Protein AF-X1C9C2-F1 (afdb_monomer)

Mean predicted aligned error: 4.56 Å

Foldseek 3Di:
DQAALEWEDEDEDQPDDALKKKWKFFLRGDYIYMYHYPQWFDDRFKIWDFFALAAQVVVVLQQGPQTAGWMWGHDNFFIKTDWHPVQLWWKKWWDADRIIMIIRDPVVRCVVQVKADDPVDDVVCLSCQCVVDPVGRDQWADIDDPGTGTMGIAGQWMFTRGPVGTDTGHNDDDDDDDDDVSVVVVVVSGVVSRQCNQQPPPTPDRDDDDDDDDPD

Sequence (216 aa):
MSKSHWRLMPESSAQMPKLAWVAYVPLKGGEIKVTHGLFVEISDDWIVEGCWDAPYSEGNFHTSENFFGSGIRNTEDGVIFCSSMAMVDRLIYAKQQDQIIVSNSLVLLLSVTGAKLDLKHDYYEECYGLLKGILKYPKEFRIIHPDIESFYQVFSSNLILNGDGLHQVPRSQPRGIKNFEQYLSLISQALTSIKENSISHSRQHPMTIYSTLSTG

Nearest PDB structures (foldseek):
  1gph-assembly1_1  TM=7.561E-01  e=7.177E-03  Bacillus subtilis
  1mc1-assembly2_B  TM=5.128E-01  e=3.026E-03  Streptomyces clavuligerus
  1m1z-assembly2_B  TM=4.914E-01  e=2.022E-03  Streptomyces clavuligerus
  1mbz-assembly2_B  TM=5.273E-01  e=5.700E-03  Streptomyces clavuligerus
  1jgt-assembly1_B  TM=4.650E-01  e=3.205E-03  Streptomyces clavuligerus

Secondary structure (DSSP, 8-state):
-PPPSEEEEEEE-TTSPTT-EEEEEETTSEEEEEEE-TT-EE-SSEEEEEEESS-GGGTGGGT-SSEEEEEEEEETTEEEEE--SSSS--EEEEEETTEEEEES-HHHHHHHHT-B--TTS-HHHHHTGGGG-TTTS--EE--B-SS---EEEE-SEEEEEETTEEEEEES-PPP---SHHHHHHHHHHHHHHHHHHHT-TT-SSPPPP-------

Radius of gyration: 17.89 Å; Cα contacts (8 Å, |Δi|>4): 438; chains: 1; bounding box: 40×41×47 Å

Structure (mmCIF, N/CA/C/O backbone):
data_AF-X1C9C2-F1
#
_entry.id   AF-X1C9C2-F1
#
loop_
_atom_site.group_PDB
_atom_site.id
_atom_site.type_symbol
_atom_site.label_atom_id
_atom_site.label_alt_id
_atom_site.label_comp_id
_atom_site.label_asym_id
_atom_site.label_entity_id
_atom_site.label_seq_id
_atom_site.pdbx_PDB_ins_code
_atom_site.Cartn_x
_atom_site.Cartn_y
_atom_site.Cartn_z
_atom_site.occupancy
_atom_site.B_iso_or_equiv
_atom_site.auth_seq_id
_atom_site.auth_comp_id
_atom_site.auth_asym_id
_atom_site.auth_atom_id
_atom_site.pdbx_PDB_model_num
ATOM 1 N N . MET A 1 1 ? 17.276 -20.121 8.023 1.00 40.09 1 MET A N 1
ATOM 2 C CA . MET A 1 1 ? 16.164 -19.253 7.596 1.00 40.09 1 MET A CA 1
ATOM 3 C C . MET A 1 1 ? 15.376 -18.900 8.841 1.00 40.09 1 MET A C 1
ATOM 5 O O . MET A 1 1 ? 14.611 -19.728 9.327 1.00 40.09 1 MET A O 1
ATOM 9 N N . SER A 1 2 ? 15.678 -17.749 9.444 1.00 40.91 2 SER A N 1
ATOM 10 C CA . SER A 1 2 ? 14.855 -17.224 10.533 1.00 40.91 2 SER A CA 1
ATOM 11 C C . SER A 1 2 ? 13.580 -16.710 9.881 1.00 40.91 2 SER A C 1
ATOM 13 O O . SER A 1 2 ? 13.656 -15.852 9.011 1.00 40.91 2 SER A O 1
ATOM 15 N N . LYS A 1 3 ? 12.424 -17.290 10.215 1.00 52.38 3 LYS A N 1
ATOM 16 C CA . LYS A 1 3 ? 11.145 -16.776 9.711 1.00 52.38 3 LYS A CA 1
ATOM 17 C C . LYS A 1 3 ? 11.004 -15.329 10.170 1.00 52.38 3 LYS A C 1
ATOM 19 O O . LYS A 1 3 ? 11.357 -15.029 11.312 1.00 52.38 3 LYS A O 1
ATOM 24 N N . SER A 1 4 ? 10.491 -14.464 9.299 1.00 62.59 4 SER A N 1
ATOM 25 C CA . SER A 1 4 ? 10.159 -13.108 9.714 1.00 62.59 4 SER A CA 1
ATOM 26 C C . SER A 1 4 ? 9.210 -13.155 10.907 1.00 62.59 4 SER A C 1
ATOM 28 O O . SER A 1 4 ? 8.405 -14.082 11.060 1.00 62.59 4 SER A O 1
ATOM 30 N N . HIS A 1 5 ? 9.320 -12.161 11.785 1.00 84.44 5 HIS A N 1
ATOM 31 C CA . HIS A 1 5 ? 8.466 -12.083 12.967 1.00 84.44 5 HIS A CA 1
ATOM 32 C C . HIS A 1 5 ? 6.984 -11.901 12.612 1.00 84.44 5 HIS A C 1
ATOM 34 O O . HIS A 1 5 ? 6.139 -12.077 13.486 1.00 84.44 5 HIS A O 1
ATOM 40 N N . TRP A 1 6 ? 6.659 -11.590 11.354 1.00 94.12 6 TRP A N 1
ATOM 41 C CA . TRP A 1 6 ? 5.302 -11.374 10.876 1.00 94.12 6 TRP A CA 1
ATOM 42 C C . TRP A 1 6 ? 4.854 -12.426 9.860 1.00 94.12 6 TRP A C 1
ATOM 44 O O . TRP A 1 6 ? 5.638 -12.933 9.065 1.00 94.12 6 TRP A O 1
ATOM 54 N N . ARG A 1 7 ? 3.557 -12.729 9.832 1.00 95.00 7 ARG A N 1
ATOM 55 C CA . ARG A 1 7 ? 2.960 -13.636 8.843 1.00 95.00 7 ARG A CA 1
ATOM 56 C C . ARG A 1 7 ? 1.701 -13.029 8.251 1.00 95.00 7 ARG A C 1
ATOM 58 O O . ARG A 1 7 ? 0.809 -12.653 9.003 1.00 95.00 7 ARG A O 1
ATOM 65 N N . LEU A 1 8 ? 1.609 -12.979 6.926 1.00 97.44 8 LEU A N 1
ATOM 66 C CA . LEU A 1 8 ? 0.406 -12.517 6.237 1.00 97.44 8 LEU A CA 1
ATOM 67 C C . LEU A 1 8 ? -0.717 -13.553 6.372 1.00 97.44 8 LEU A C 1
ATOM 69 O O . LEU A 1 8 ? -0.510 -14.738 6.127 1.00 97.44 8 LEU A O 1
ATOM 73 N N . MET A 1 9 ? -1.899 -13.083 6.760 1.00 97.88 9 MET A N 1
ATOM 74 C CA . MET A 1 9 ? -3.136 -13.857 6.860 1.00 97.88 9 MET A CA 1
ATOM 75 C C . MET A 1 9 ? -4.215 -13.150 6.018 1.00 97.88 9 MET A C 1
ATOM 77 O O . MET A 1 9 ? -5.016 -12.388 6.572 1.00 97.88 9 MET A O 1
ATOM 81 N N . PRO A 1 10 ? -4.186 -13.308 4.679 1.00 97.81 10 PRO A N 1
ATOM 82 C CA . PRO A 1 10 ? -5.148 -12.672 3.787 1.00 97.81 10 PRO A CA 1
ATOM 83 C C . PRO A 1 10 ? -6.522 -13.352 3.848 1.00 97.81 10 PRO A C 1
ATOM 85 O O . PRO A 1 10 ? -6.630 -14.577 3.831 1.00 97.81 10 PRO A O 1
ATOM 88 N N . GLU A 1 11 ? -7.574 -12.541 3.864 1.00 97.62 11 GLU A N 1
ATOM 89 C CA . GLU A 1 11 ? -8.972 -12.950 3.795 1.00 97.62 11 GLU A CA 1
ATOM 90 C C . GLU A 1 11 ? -9.706 -12.093 2.756 1.00 97.62 11 GLU A C 1
ATOM 92 O O . GLU A 1 11 ? -9.756 -10.862 2.846 1.00 97.62 11 GLU A O 1
ATOM 97 N N . SER A 1 12 ? -10.296 -12.741 1.752 1.00 97.06 12 SER A N 1
ATOM 98 C CA . SER A 1 12 ? -11.077 -12.039 0.735 1.00 97.06 12 SER A CA 1
ATOM 99 C C . SER A 1 12 ? -12.472 -11.694 1.258 1.00 97.06 12 SER A C 1
ATOM 101 O O . SER A 1 12 ? -13.142 -12.531 1.859 1.00 97.06 12 SER A O 1
ATOM 103 N N . SER A 1 13 ? -12.947 -10.482 0.970 1.00 96.19 13 SER A N 1
ATOM 104 C CA . SER A 1 13 ? -14.303 -10.038 1.292 1.00 96.19 13 SER A CA 1
ATOM 105 C C . SER A 1 13 ? -14.998 -9.439 0.075 1.00 96.19 13 SER A C 1
ATOM 107 O O . SER A 1 13 ? -14.575 -8.427 -0.483 1.00 96.19 13 SER A O 1
ATOM 109 N N . ALA A 1 14 ? -16.138 -10.024 -0.300 1.00 91.12 14 ALA A N 1
ATOM 110 C CA . ALA A 1 14 ? -16.976 -9.525 -1.391 1.00 91.12 14 ALA A CA 1
ATOM 111 C C . ALA A 1 14 ? -17.655 -8.176 -1.076 1.00 91.12 14 ALA A C 1
ATOM 113 O O . ALA A 1 14 ? -18.174 -7.526 -1.980 1.00 91.12 14 ALA A O 1
ATOM 114 N N . GLN A 1 15 ? -17.668 -7.759 0.195 1.00 91.88 15 GLN A N 1
ATOM 115 C CA . GLN A 1 15 ? -18.225 -6.472 0.622 1.00 91.88 15 GLN A CA 1
ATOM 116 C C . GLN A 1 15 ? -17.221 -5.324 0.464 1.00 91.88 15 GLN A C 1
ATOM 118 O O . GLN A 1 15 ? -17.603 -4.156 0.542 1.00 91.88 15 GLN A O 1
ATOM 123 N N . MET A 1 16 ? -15.940 -5.637 0.246 1.00 94.38 16 MET A N 1
ATOM 124 C CA . MET A 1 16 ? -14.915 -4.624 0.045 1.00 94.38 16 MET A CA 1
ATOM 125 C C . MET A 1 16 ? -14.904 -4.105 -1.397 1.00 94.38 16 MET A C 1
ATOM 127 O O . MET A 1 16 ? -15.118 -4.876 -2.339 1.00 94.38 16 MET A O 1
ATOM 131 N N . PRO A 1 17 ? -14.596 -2.809 -1.601 1.00 95.56 17 PRO A N 1
ATOM 132 C CA . PRO A 1 17 ? -14.316 -2.287 -2.928 1.00 95.56 17 PRO A CA 1
ATOM 133 C C . PRO A 1 17 ? -13.194 -3.079 -3.605 1.00 95.56 17 PRO A C 1
ATOM 135 O O . PRO A 1 17 ? -12.244 -3.525 -2.960 1.00 95.56 17 PRO A O 1
ATOM 138 N N . LYS A 1 18 ? -13.292 -3.225 -4.928 1.00 96.25 18 LYS A N 1
ATOM 139 C CA . LYS A 1 18 ? -12.228 -3.816 -5.751 1.00 96.25 18 LYS A CA 1
ATOM 140 C C . LYS A 1 18 ? -10.902 -3.094 -5.501 1.00 96.25 18 LYS A C 1
ATOM 142 O O . LYS A 1 18 ? -10.909 -1.877 -5.329 1.00 96.25 18 LYS A O 1
ATOM 147 N N . LEU A 1 19 ? -9.800 -3.845 -5.511 1.00 96.44 19 LEU A N 1
ATOM 148 C CA . LEU A 1 19 ? -8.424 -3.380 -5.266 1.00 96.44 19 LEU A CA 1
ATOM 149 C C . LEU A 1 19 ? -8.167 -2.827 -3.856 1.00 96.44 19 LEU A C 1
ATOM 151 O O . LEU A 1 19 ? -7.033 -2.518 -3.512 1.00 96.44 19 LEU A O 1
ATOM 155 N N . ALA A 1 20 ? -9.184 -2.697 -3.013 1.00 97.75 20 ALA A N 1
ATOM 156 C CA . ALA A 1 20 ? -9.010 -2.111 -1.700 1.00 97.75 20 ALA A CA 1
ATOM 157 C C . ALA A 1 20 ? -8.593 -3.176 -0.680 1.00 97.75 20 ALA A C 1
ATOM 159 O O . ALA A 1 20 ? -9.065 -4.315 -0.727 1.00 97.75 20 ALA A O 1
ATOM 160 N N . TRP A 1 21 ? -7.729 -2.809 0.259 1.00 98.50 21 TRP A N 1
ATOM 161 C CA . TRP A 1 21 ? -7.277 -3.698 1.324 1.00 98.50 21 TRP A CA 1
ATOM 162 C C . TRP A 1 21 ? -7.053 -2.932 2.624 1.00 98.50 21 TRP A C 1
ATOM 164 O O . TRP A 1 21 ? -6.786 -1.730 2.626 1.00 98.50 21 TRP A O 1
ATOM 174 N N . VAL A 1 22 ? -7.161 -3.648 3.740 1.00 98.69 22 VAL A N 1
ATOM 175 C CA . VAL A 1 22 ? -6.850 -3.147 5.078 1.00 98.69 22 VAL A CA 1
ATOM 176 C C . VAL A 1 22 ? -6.098 -4.213 5.861 1.00 98.69 22 VAL A C 1
ATOM 178 O O . VAL A 1 22 ? -6.468 -5.384 5.838 1.00 98.69 22 VAL A O 1
ATOM 181 N N . ALA A 1 23 ? -5.032 -3.807 6.540 1.00 98.69 23 ALA A N 1
ATOM 182 C CA . ALA A 1 23 ? -4.147 -4.673 7.297 1.00 98.69 23 ALA A CA 1
ATOM 183 C C . ALA A 1 23 ? -4.104 -4.252 8.766 1.00 98.69 23 ALA A C 1
ATOM 185 O O . ALA A 1 23 ? -3.840 -3.089 9.065 1.00 98.69 23 ALA A O 1
ATOM 186 N N . TYR A 1 24 ? -4.298 -5.209 9.668 1.00 98.38 24 TYR A N 1
ATOM 187 C CA . TYR A 1 24 ? -4.074 -5.066 11.105 1.00 98.38 24 TYR A CA 1
ATOM 188 C C . TYR A 1 24 ? -2.730 -5.691 11.443 1.00 98.38 24 TYR A C 1
ATOM 190 O O . TYR A 1 24 ? -2.515 -6.880 11.197 1.00 98.38 24 TYR A O 1
ATOM 198 N N . VAL A 1 25 ? -1.817 -4.882 11.969 1.00 97.88 25 VAL A N 1
ATOM 199 C CA . VAL A 1 25 ? -0.395 -5.212 12.034 1.00 97.88 25 VAL A CA 1
ATOM 200 C C . VAL A 1 25 ? 0.089 -5.045 13.474 1.00 97.88 25 VAL A C 1
ATOM 202 O O . VAL A 1 25 ? 0.271 -3.911 13.928 1.00 97.88 25 VAL A O 1
ATOM 205 N N . PRO A 1 26 ? 0.324 -6.144 14.206 1.00 96.56 26 PRO A N 1
ATOM 206 C CA . PRO A 1 26 ? 0.913 -6.079 15.538 1.00 96.56 26 PRO A CA 1
ATOM 207 C C . PRO A 1 26 ? 2.319 -5.470 15.497 1.00 96.56 26 PRO A C 1
ATOM 209 O O . PRO A 1 26 ? 3.140 -5.849 14.660 1.00 96.56 26 PRO A O 1
ATOM 212 N N . LEU A 1 27 ? 2.637 -4.566 16.425 1.00 95.00 27 LEU A N 1
ATOM 213 C CA . LEU A 1 27 ? 3.937 -3.880 16.468 1.00 95.00 27 LEU A CA 1
ATOM 214 C C . LEU A 1 27 ? 5.103 -4.799 16.860 1.00 95.00 27 LEU A C 1
ATOM 216 O O . LEU A 1 27 ? 6.251 -4.484 16.567 1.00 95.00 27 LEU A O 1
ATOM 220 N N . LYS A 1 28 ? 4.825 -5.924 17.530 1.00 91.81 28 LYS A N 1
ATOM 221 C CA . LYS A 1 28 ? 5.837 -6.834 18.100 1.00 91.81 28 LYS A CA 1
ATOM 222 C C . LYS A 1 28 ? 5.983 -8.158 17.338 1.00 91.81 28 LYS A C 1
ATOM 224 O O . LYS A 1 28 ? 6.475 -9.133 17.902 1.00 91.81 28 LYS A O 1
ATOM 229 N N . GLY A 1 29 ? 5.545 -8.207 16.083 1.00 91.62 29 GLY A N 1
ATOM 230 C CA . GLY A 1 29 ? 5.448 -9.459 15.334 1.00 91.62 29 GLY A CA 1
ATOM 231 C C . GLY A 1 29 ? 4.133 -10.195 15.580 1.00 91.62 29 GLY A C 1
ATOM 232 O O . GLY A 1 29 ? 3.377 -9.882 16.498 1.00 91.62 29 GLY A O 1
ATOM 233 N N . GLY A 1 30 ? 3.861 -11.183 14.736 1.00 94.06 30 GLY A N 1
ATOM 234 C CA . GLY A 1 30 ? 2.672 -12.022 14.780 1.00 94.06 30 GLY A CA 1
ATOM 235 C C . GLY A 1 30 ? 1.935 -12.073 13.448 1.00 94.06 30 GLY A C 1
ATOM 236 O O . GLY A 1 30 ? 2.493 -11.863 12.373 1.00 94.06 30 GLY A O 1
ATOM 237 N N . GLU A 1 31 ? 0.650 -12.388 13.515 1.00 96.81 31 GLU A N 1
ATOM 238 C CA . GLU A 1 31 ? -0.197 -12.466 12.331 1.00 96.81 31 GLU A CA 1
ATOM 239 C C . GLU A 1 31 ? -0.655 -11.079 11.888 1.00 96.81 31 GLU A C 1
ATOM 241 O O . GLU A 1 31 ? -1.239 -10.323 12.663 1.00 96.81 31 GLU A O 1
ATOM 246 N N . ILE A 1 32 ? -0.426 -10.775 10.615 1.00 97.88 32 ILE A N 1
ATOM 247 C CA . ILE A 1 32 ? -0.976 -9.613 9.935 1.00 97.88 32 ILE A CA 1
ATOM 248 C C . ILE A 1 32 ? -2.273 -10.048 9.282 1.00 97.88 32 ILE A C 1
ATOM 250 O O . ILE A 1 32 ? -2.263 -10.746 8.267 1.00 97.88 32 ILE A O 1
ATOM 254 N N . LYS A 1 33 ? -3.393 -9.620 9.852 1.00 98.31 33 LYS A N 1
ATOM 255 C CA . LYS A 1 33 ? -4.708 -9.889 9.269 1.00 98.31 33 LYS A CA 1
ATOM 256 C C . LYS A 1 33 ? -4.945 -8.896 8.151 1.00 98.31 33 LYS A C 1
ATOM 258 O O . LYS A 1 33 ? -4.923 -7.694 8.410 1.00 98.31 33 LYS A O 1
ATOM 263 N N . VAL A 1 34 ? -5.163 -9.386 6.936 1.00 98.56 34 VAL A N 1
ATOM 264 C CA . VAL A 1 34 ? -5.416 -8.528 5.777 1.00 98.56 34 VAL A CA 1
ATOM 265 C C . VAL A 1 34 ? -6.761 -8.880 5.182 1.00 98.56 34 VAL A C 1
ATOM 267 O O . VAL A 1 34 ? -6.921 -9.968 4.646 1.00 98.56 34 VAL A O 1
ATOM 270 N N . THR A 1 35 ? -7.716 -7.959 5.237 1.00 98.44 35 THR A N 1
ATOM 271 C CA . THR A 1 35 ? -8.973 -8.111 4.500 1.00 98.44 35 THR A CA 1
ATOM 272 C C . THR A 1 35 ? -8.848 -7.370 3.178 1.00 98.44 35 THR A C 1
ATOM 274 O O . THR A 1 35 ? -8.396 -6.222 3.155 1.00 98.44 35 THR A O 1
ATOM 277 N N . HIS A 1 36 ? -9.222 -8.012 2.074 1.00 98.38 36 HIS A N 1
ATOM 278 C CA . HIS A 1 36 ? -9.077 -7.427 0.744 1.00 98.38 36 HIS A CA 1
ATOM 279 C C . HIS A 1 36 ? -10.288 -7.670 -0.162 1.00 98.38 36 HIS A C 1
ATOM 281 O O . HIS A 1 36 ? -10.985 -8.682 -0.066 1.00 98.38 36 HIS A O 1
ATOM 287 N N . GLY A 1 37 ? -10.521 -6.730 -1.076 1.00 97.81 37 GLY A N 1
ATOM 288 C CA . GLY A 1 37 ? -11.500 -6.865 -2.146 1.00 97.81 37 GLY A CA 1
ATOM 289 C C . GLY A 1 37 ? -11.004 -7.725 -3.307 1.00 97.81 37 GLY A C 1
ATOM 290 O O . GLY A 1 37 ? -9.898 -8.274 -3.305 1.00 97.81 37 GLY A O 1
ATOM 291 N N . LEU A 1 38 ? -11.846 -7.830 -4.336 1.00 96.19 38 LEU A N 1
ATOM 292 C CA . LEU A 1 38 ? -11.500 -8.515 -5.583 1.00 96.19 38 LEU A CA 1
ATOM 293 C C . LEU A 1 38 ? -10.345 -7.807 -6.309 1.00 96.19 38 LEU A C 1
ATOM 295 O O . LEU A 1 38 ? -10.201 -6.588 -6.207 1.00 96.19 38 LEU A O 1
ATOM 299 N N . PHE A 1 39 ? -9.596 -8.572 -7.107 1.00 95.81 39 PHE A N 1
ATOM 300 C CA . PHE A 1 39 ? -8.469 -8.118 -7.936 1.00 95.81 39 PHE A CA 1
ATOM 301 C C . PHE A 1 39 ? -7.205 -7.680 -7.182 1.00 95.81 39 PHE A C 1
ATOM 303 O O . PHE A 1 39 ? -6.269 -7.188 -7.806 1.00 95.81 39 PHE A O 1
ATOM 310 N N . VAL A 1 40 ? -7.154 -7.896 -5.868 1.00 97.19 40 VAL A N 1
ATOM 311 C CA . VAL A 1 40 ? -5.896 -7.859 -5.114 1.00 97.19 40 VAL A CA 1
ATOM 312 C C . VAL A 1 40 ? -5.176 -9.192 -5.322 1.00 97.19 40 VAL A C 1
ATOM 314 O O . VAL A 1 40 ? -5.764 -10.252 -5.124 1.00 97.19 40 VAL A O 1
ATOM 317 N N . GLU A 1 41 ? -3.918 -9.132 -5.746 1.00 97.38 41 GLU A N 1
ATOM 318 C CA . GLU A 1 41 ? -3.057 -10.289 -5.987 1.00 97.38 41 GLU A CA 1
ATOM 319 C C . GLU A 1 41 ? -2.398 -10.725 -4.672 1.00 97.38 41 GLU A C 1
ATOM 321 O O . GLU A 1 41 ? -1.928 -9.885 -3.897 1.00 97.38 41 GLU A O 1
ATOM 326 N N . ILE A 1 42 ? -2.351 -12.037 -4.429 1.00 96.44 42 ILE A N 1
ATOM 327 C CA . ILE A 1 42 ? -1.913 -12.629 -3.160 1.00 96.44 42 ILE A CA 1
ATOM 328 C C . ILE A 1 42 ? -0.810 -13.666 -3.405 1.00 96.44 42 ILE A C 1
ATOM 330 O O . ILE A 1 42 ? -0.937 -14.520 -4.283 1.00 96.44 42 ILE A O 1
ATOM 334 N N . SER A 1 43 ? 0.228 -13.616 -2.572 1.00 94.94 43 SER A N 1
ATOM 335 C CA . SER A 1 43 ? 1.298 -14.608 -2.427 1.00 94.94 43 SER A CA 1
ATOM 336 C C . SER A 1 43 ? 1.524 -14.916 -0.940 1.00 94.94 43 SER A C 1
ATOM 338 O O . SER A 1 43 ? 0.908 -14.306 -0.065 1.00 94.94 43 SER A O 1
ATOM 340 N N . ASP A 1 44 ? 2.434 -15.842 -0.644 1.00 92.81 44 ASP A N 1
ATOM 341 C CA . ASP A 1 44 ? 2.823 -16.202 0.725 1.00 92.81 44 ASP A CA 1
ATOM 342 C C . ASP A 1 44 ? 3.478 -15.029 1.479 1.00 92.81 44 ASP A C 1
ATOM 344 O O . ASP A 1 44 ? 3.320 -14.878 2.693 1.00 92.81 44 ASP A O 1
ATOM 348 N N . ASP A 1 45 ? 4.228 -14.190 0.764 1.00 95.38 45 ASP A N 1
ATOM 349 C CA . ASP A 1 45 ? 5.064 -13.125 1.318 1.00 95.38 45 ASP A CA 1
ATOM 350 C C . ASP A 1 45 ? 4.690 -11.721 0.825 1.00 95.38 45 ASP A C 1
ATOM 352 O O . ASP A 1 45 ? 5.277 -10.734 1.275 1.00 95.38 45 ASP A O 1
ATOM 356 N N . TRP A 1 46 ? 3.694 -11.590 -0.051 1.00 97.19 46 TRP A N 1
ATOM 357 C CA . TRP A 1 46 ? 3.212 -10.283 -0.482 1.00 97.19 46 TRP A CA 1
ATOM 358 C C . TRP A 1 46 ? 1.739 -10.252 -0.876 1.00 97.19 46 TRP A C 1
ATOM 360 O O . TRP A 1 46 ? 1.137 -11.249 -1.261 1.00 97.19 46 TRP A O 1
ATOM 370 N N . ILE A 1 47 ? 1.175 -9.051 -0.788 1.00 98.00 47 ILE A N 1
ATOM 371 C CA . ILE A 1 47 ? -0.180 -8.689 -1.207 1.00 98.00 47 ILE A CA 1
ATOM 372 C C . ILE A 1 47 ? -0.056 -7.405 -2.014 1.00 98.00 47 ILE A C 1
ATOM 374 O O . ILE A 1 47 ? 0.605 -6.470 -1.559 1.00 98.00 47 ILE A O 1
ATOM 378 N N . VAL A 1 48 ? -0.654 -7.335 -3.199 1.00 98.00 48 VAL A N 1
ATOM 379 C CA . VAL A 1 48 ? -0.501 -6.155 -4.054 1.00 98.00 48 VAL A CA 1
ATOM 380 C C . VAL A 1 48 ? -1.720 -5.910 -4.927 1.00 98.00 48 VAL A C 1
ATOM 382 O O . VAL A 1 48 ? -2.304 -6.821 -5.506 1.00 98.00 48 VAL A O 1
ATOM 385 N N . GLU A 1 49 ? -2.071 -4.643 -5.066 1.00 96.31 49 GLU A N 1
ATOM 386 C CA . GLU A 1 49 ? -2.844 -4.143 -6.192 1.00 96.31 49 GLU A CA 1
ATOM 387 C C . GLU A 1 49 ? -1.926 -3.241 -7.018 1.00 96.31 49 GLU A C 1
ATOM 389 O O . GLU A 1 49 ? -1.161 -2.453 -6.459 1.00 96.31 49 GLU A O 1
ATOM 394 N N . GLY A 1 50 ? -1.930 -3.421 -8.339 1.00 95.19 50 GLY A N 1
ATOM 395 C CA . GLY A 1 50 ? -1.120 -2.608 -9.242 1.00 95.19 50 GLY A CA 1
ATOM 396 C C . GLY A 1 50 ? -0.087 -3.364 -10.072 1.00 95.19 50 GLY A C 1
ATOM 397 O O . GLY A 1 50 ? -0.059 -4.599 -10.126 1.00 95.19 50 GLY A O 1
ATOM 398 N N . CYS A 1 51 ? 0.758 -2.596 -10.755 1.00 95.38 51 CYS A N 1
ATOM 399 C CA . CYS A 1 51 ? 1.794 -3.069 -11.671 1.00 95.38 51 CYS A CA 1
ATOM 400 C C . CYS A 1 51 ? 3.108 -2.304 -11.474 1.00 95.38 51 CYS A C 1
ATOM 402 O O . CYS A 1 51 ? 3.131 -1.188 -10.949 1.00 95.38 51 CYS A O 1
ATOM 404 N N . TRP A 1 52 ? 4.217 -2.933 -11.858 1.00 95.88 52 TRP A N 1
ATOM 405 C CA . TRP A 1 52 ? 5.549 -2.367 -11.675 1.00 95.88 52 TRP A CA 1
ATOM 406 C C . TRP A 1 52 ? 6.528 -2.783 -12.773 1.00 95.88 52 TRP A C 1
ATOM 408 O O . TRP A 1 52 ? 6.269 -3.723 -13.524 1.00 95.88 52 TRP A O 1
ATOM 418 N N . ASP A 1 53 ? 7.660 -2.088 -12.862 1.00 94.94 53 ASP A N 1
ATOM 419 C CA . ASP A 1 53 ? 8.703 -2.286 -13.879 1.00 94.94 53 ASP A CA 1
ATOM 420 C C . ASP A 1 53 ? 9.700 -3.421 -13.573 1.00 94.94 53 ASP A C 1
ATOM 422 O O . ASP A 1 53 ? 10.886 -3.319 -13.883 1.00 94.94 53 ASP A O 1
ATOM 426 N N . ALA A 1 54 ? 9.226 -4.530 -13.000 1.00 95.38 54 ALA A N 1
ATOM 427 C CA . ALA A 1 54 ? 10.024 -5.740 -12.774 1.00 95.38 54 ALA A CA 1
ATOM 428 C C . ALA A 1 54 ? 9.164 -7.010 -12.937 1.00 95.38 54 ALA A C 1
ATOM 430 O O . ALA A 1 54 ? 7.933 -6.907 -12.952 1.00 95.38 54 ALA A O 1
ATOM 431 N N . PRO A 1 55 ? 9.756 -8.216 -13.035 1.00 96.19 55 PRO A N 1
ATOM 432 C CA . PRO A 1 55 ? 8.995 -9.455 -13.184 1.00 96.19 55 PRO A CA 1
ATOM 433 C C . PRO A 1 55 ? 7.957 -9.652 -12.070 1.00 96.19 55 PRO A C 1
ATOM 435 O O . PRO A 1 55 ? 8.257 -9.505 -10.883 1.00 96.19 55 PRO A O 1
ATOM 438 N N . TYR A 1 56 ? 6.724 -10.010 -12.448 1.00 96.81 56 TYR A N 1
ATOM 439 C CA . TYR A 1 56 ? 5.634 -10.222 -11.486 1.00 96.81 56 TYR A CA 1
ATOM 440 C C . TYR A 1 56 ? 5.965 -11.331 -10.477 1.00 96.81 56 TYR A C 1
ATOM 442 O O . TYR A 1 56 ? 5.736 -11.166 -9.283 1.00 96.81 56 TYR A O 1
ATOM 450 N N . SER A 1 57 ? 6.563 -12.430 -10.949 1.00 94.00 57 SER A N 1
ATOM 451 C CA . SER A 1 57 ? 6.878 -13.620 -10.147 1.00 94.00 57 SER A CA 1
ATOM 452 C C . SER A 1 57 ? 7.818 -13.356 -8.971 1.00 94.00 57 SER A C 1
ATOM 454 O O . SER A 1 57 ? 7.857 -14.149 -8.039 1.00 94.00 57 SER A O 1
ATOM 456 N N . GLU A 1 58 ? 8.583 -12.266 -9.004 1.00 93.62 58 GLU A N 1
ATOM 457 C CA . GLU A 1 58 ? 9.486 -11.906 -7.912 1.00 93.62 58 GLU A CA 1
ATOM 458 C C . GLU A 1 58 ? 8.789 -11.107 -6.795 1.00 93.62 58 GLU A C 1
ATOM 460 O O . GLU A 1 58 ? 9.289 -11.028 -5.671 1.00 93.62 58 GLU A O 1
ATOM 465 N N . GLY A 1 59 ? 7.645 -10.472 -7.083 1.00 94.75 59 GLY A N 1
ATOM 466 C CA . GLY A 1 59 ? 6.929 -9.634 -6.113 1.00 94.75 59 GLY A CA 1
ATOM 467 C C . GLY A 1 59 ? 7.740 -8.435 -5.596 1.00 94.75 59 GLY A C 1
ATOM 468 O O . GLY A 1 59 ? 7.465 -7.910 -4.514 1.00 94.75 59 GLY A O 1
ATOM 469 N N . ASN A 1 60 ? 8.773 -8.004 -6.326 1.00 94.31 60 ASN A N 1
ATOM 470 C CA . ASN A 1 60 ? 9.731 -6.977 -5.898 1.00 94.31 60 ASN A CA 1
ATOM 471 C C . ASN A 1 60 ? 9.230 -5.536 -6.127 1.00 94.31 60 ASN A C 1
ATOM 473 O O . ASN A 1 60 ? 10.008 -4.613 -6.361 1.00 94.31 60 ASN A O 1
ATOM 477 N N . PHE A 1 61 ? 7.919 -5.300 -6.016 1.00 95.62 61 PHE A N 1
ATOM 478 C CA . PHE A 1 61 ? 7.347 -3.958 -6.175 1.00 95.62 61 PHE A CA 1
ATOM 479 C C . PHE A 1 61 ? 7.872 -2.967 -5.130 1.00 95.62 61 PHE A C 1
ATOM 481 O O . PHE A 1 61 ? 7.880 -1.771 -5.378 1.00 95.62 61 PHE A O 1
ATOM 488 N N . HIS A 1 62 ? 8.329 -3.425 -3.963 1.00 94.75 62 HIS A N 1
ATOM 489 C CA . HIS A 1 62 ? 8.839 -2.566 -2.890 1.00 94.75 62 HIS A CA 1
ATOM 490 C C . HIS A 1 62 ? 10.167 -1.862 -3.215 1.00 94.75 62 HIS A C 1
ATOM 492 O O . HIS A 1 62 ? 10.427 -0.798 -2.652 1.00 94.75 62 HIS A O 1
ATOM 498 N N . THR A 1 63 ? 10.960 -2.415 -4.140 1.00 93.62 63 THR A N 1
ATOM 499 C CA . THR A 1 63 ? 12.221 -1.835 -4.639 1.00 93.62 63 THR A CA 1
ATOM 500 C C . THR A 1 63 ? 12.100 -1.249 -6.042 1.00 93.62 63 THR A C 1
ATOM 502 O O . THR A 1 63 ? 13.026 -0.595 -6.514 1.00 93.62 63 THR A O 1
ATOM 505 N N . SER A 1 64 ? 10.986 -1.503 -6.726 1.00 93.19 64 SER A N 1
ATOM 506 C CA . SER A 1 64 ? 10.717 -0.950 -8.049 1.00 93.19 64 SER A CA 1
ATOM 507 C C . SER A 1 64 ? 10.562 0.570 -7.983 1.00 93.19 64 SER A C 1
ATOM 509 O O . SER A 1 64 ? 9.861 1.120 -7.122 1.00 93.19 64 SER A O 1
ATOM 511 N N . GLU A 1 65 ? 11.208 1.247 -8.927 1.00 90.06 65 GLU A N 1
ATOM 512 C CA . GLU A 1 65 ? 11.096 2.693 -9.063 1.00 90.06 65 GLU A CA 1
ATOM 513 C C . GLU A 1 65 ? 9.770 3.114 -9.686 1.00 90.06 65 GLU A C 1
ATOM 515 O O . GLU A 1 65 ? 9.217 4.141 -9.301 1.00 90.06 65 GLU A O 1
ATOM 520 N N . ASN A 1 66 ? 9.249 2.321 -10.623 1.00 92.31 66 ASN A N 1
ATOM 521 C CA . ASN A 1 66 ? 7.976 2.581 -11.274 1.00 92.31 66 ASN A CA 1
ATOM 522 C C . ASN A 1 66 ? 6.940 1.594 -10.746 1.00 92.31 66 ASN A C 1
ATOM 524 O O . ASN A 1 66 ? 6.685 0.565 -11.365 1.00 92.31 66 ASN A O 1
ATOM 528 N N . PHE A 1 67 ? 6.345 1.921 -9.599 1.00 94.69 67 PHE A N 1
ATOM 529 C CA . PHE A 1 67 ? 5.246 1.159 -9.011 1.00 94.69 67 PHE A CA 1
ATOM 530 C C . PHE A 1 67 ? 3.951 1.971 -9.030 1.00 94.69 67 PHE A C 1
ATOM 532 O O . PHE A 1 67 ? 3.870 3.045 -8.430 1.00 94.69 67 PHE A O 1
ATOM 539 N N . PHE A 1 68 ? 2.935 1.435 -9.701 1.00 94.12 68 PHE A N 1
ATOM 540 C CA . PHE A 1 68 ? 1.607 2.025 -9.818 1.00 94.12 68 PHE A CA 1
ATOM 541 C C . PHE A 1 68 ? 0.609 1.137 -9.087 1.00 94.12 68 PHE A C 1
ATOM 543 O O . PHE A 1 68 ? 0.216 0.096 -9.611 1.00 94.12 68 PHE A O 1
ATOM 550 N N . GLY A 1 69 ? 0.250 1.543 -7.871 1.00 95.38 69 GLY A N 1
ATOM 551 C CA . GLY A 1 69 ? -0.625 0.798 -6.967 1.00 95.38 69 GLY A CA 1
ATOM 552 C C . GLY A 1 69 ? -0.090 0.789 -5.540 1.00 95.38 69 GLY A C 1
ATOM 553 O O . GLY A 1 69 ? 0.706 1.645 -5.149 1.00 95.38 69 GLY A O 1
ATOM 554 N N . SER A 1 70 ? -0.522 -0.177 -4.741 1.00 97.75 70 SER A N 1
ATOM 555 C CA . SER A 1 70 ? -0.152 -0.294 -3.336 1.00 97.75 70 SER A CA 1
ATOM 556 C C . SER A 1 70 ? -0.047 -1.748 -2.895 1.00 97.75 70 SER A C 1
ATOM 558 O O . SER A 1 70 ? -0.654 -2.646 -3.476 1.00 97.75 70 SER A O 1
ATOM 560 N N . GLY A 1 71 ? 0.749 -2.015 -1.864 1.00 97.94 71 GLY A N 1
ATOM 561 C CA . GLY A 1 71 ? 0.925 -3.392 -1.419 1.00 97.94 71 GLY A CA 1
ATOM 562 C C . GLY A 1 71 ? 1.680 -3.548 -0.115 1.00 97.94 71 GLY A C 1
ATOM 563 O O . GLY A 1 71 ? 2.183 -2.584 0.461 1.00 97.94 71 GLY A O 1
ATOM 564 N N . ILE A 1 72 ? 1.762 -4.796 0.325 1.00 98.44 72 ILE A N 1
ATOM 565 C CA . ILE A 1 72 ? 2.426 -5.250 1.539 1.00 98.44 72 ILE A CA 1
ATOM 566 C C . ILE A 1 72 ? 3.459 -6.287 1.123 1.00 98.44 72 ILE A C 1
ATOM 568 O O . ILE A 1 72 ? 3.108 -7.280 0.489 1.00 98.44 72 ILE A O 1
ATOM 572 N N . ARG A 1 73 ? 4.721 -6.080 1.491 1.00 97.31 73 ARG A N 1
ATOM 573 C CA . ARG A 1 73 ? 5.785 -7.073 1.358 1.00 97.31 73 ARG A CA 1
ATOM 574 C C . ARG A 1 73 ? 6.258 -7.480 2.744 1.00 97.31 73 ARG A C 1
ATOM 576 O O . ARG A 1 73 ? 6.701 -6.636 3.516 1.00 97.31 73 ARG A O 1
ATOM 583 N N . ASN A 1 74 ? 6.183 -8.766 3.041 1.00 96.25 74 ASN A N 1
ATOM 584 C CA . ASN A 1 74 ? 6.818 -9.365 4.202 1.00 96.25 74 ASN A CA 1
ATOM 585 C C . ASN A 1 74 ? 8.245 -9.783 3.812 1.00 96.25 74 ASN A C 1
ATOM 587 O O . ASN A 1 74 ? 8.452 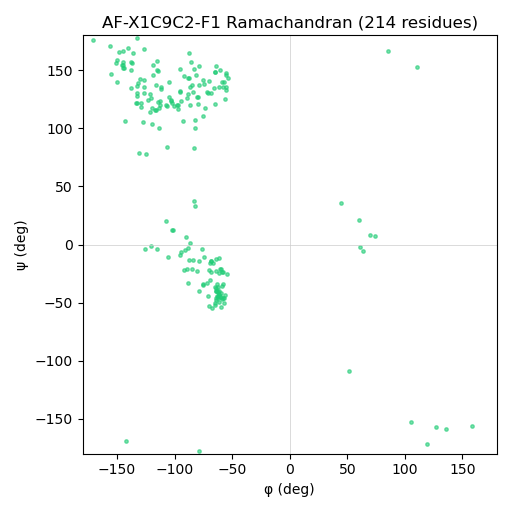-10.426 2.782 1.00 96.25 74 ASN A O 1
ATOM 591 N N . THR A 1 75 ? 9.228 -9.390 4.611 1.00 93.75 75 THR A N 1
ATOM 592 C CA . THR A 1 75 ? 10.645 -9.742 4.448 1.00 93.75 75 THR A CA 1
ATOM 593 C C . THR A 1 75 ? 11.165 -10.334 5.750 1.00 93.75 75 THR A C 1
ATOM 595 O O . THR A 1 75 ? 10.496 -10.252 6.775 1.00 93.75 75 THR A O 1
ATOM 598 N N . GLU A 1 76 ? 12.359 -10.930 5.745 1.00 89.88 76 GLU A N 1
ATOM 599 C CA . GLU A 1 76 ? 12.965 -11.470 6.974 1.00 89.88 76 GLU A CA 1
ATOM 600 C C . GLU A 1 76 ? 13.134 -10.396 8.066 1.00 89.88 76 GLU A C 1
ATOM 602 O O . GLU A 1 76 ? 12.928 -10.682 9.246 1.00 89.88 76 GLU A O 1
ATOM 607 N N . ASP A 1 77 ? 13.411 -9.155 7.658 1.00 89.19 77 ASP A N 1
ATOM 608 C CA . ASP A 1 77 ? 13.703 -8.028 8.549 1.00 89.19 77 ASP A CA 1
ATOM 609 C C . ASP A 1 77 ? 12.457 -7.264 9.021 1.00 89.19 77 ASP A C 1
ATOM 611 O O . ASP A 1 77 ? 12.543 -6.447 9.940 1.00 89.19 77 ASP A O 1
ATOM 615 N N . GLY A 1 78 ? 11.292 -7.489 8.407 1.00 94.56 78 GLY A N 1
ATOM 616 C CA . GLY A 1 78 ? 10.080 -6.759 8.755 1.00 94.56 78 GLY A CA 1
ATOM 617 C C . GLY A 1 78 ? 9.018 -6.750 7.667 1.00 94.56 78 GLY A C 1
ATOM 618 O O . GLY A 1 78 ? 8.944 -7.621 6.807 1.00 94.56 78 GLY A O 1
ATOM 619 N N . VAL A 1 79 ? 8.155 -5.743 7.727 1.00 97.50 79 VAL A N 1
ATOM 620 C CA . VAL A 1 79 ? 7.001 -5.603 6.840 1.00 97.50 79 VAL A CA 1
ATOM 621 C C . VAL A 1 79 ? 7.044 -4.232 6.197 1.00 97.50 79 VAL A C 1
ATOM 623 O O . VAL A 1 79 ? 7.191 -3.214 6.873 1.00 97.50 79 VAL A O 1
ATOM 626 N N . ILE A 1 80 ? 6.898 -4.208 4.879 1.00 97.94 80 ILE A N 1
ATOM 627 C CA . ILE A 1 80 ? 7.005 -3.015 4.054 1.00 97.94 80 ILE A CA 1
ATOM 628 C C . ILE A 1 80 ? 5.653 -2.758 3.397 1.00 97.94 80 ILE A C 1
ATOM 630 O O . ILE A 1 80 ? 5.208 -3.525 2.545 1.00 97.94 80 ILE A O 1
ATOM 634 N N . PHE A 1 81 ? 5.022 -1.643 3.742 1.00 98.31 81 PHE A N 1
ATOM 635 C CA . PHE A 1 81 ? 3.843 -1.141 3.051 1.00 98.31 81 PHE A CA 1
ATOM 636 C C . PHE A 1 81 ? 4.284 -0.135 1.994 1.00 98.31 81 PHE A C 1
ATOM 638 O O . PHE A 1 81 ? 4.971 0.845 2.281 1.00 98.31 81 PHE A O 1
ATOM 645 N N . CYS A 1 82 ? 3.896 -0.394 0.756 1.00 96.88 82 CYS A N 1
ATOM 646 C CA . CYS A 1 82 ? 4.346 0.325 -0.421 1.00 96.88 82 CYS A CA 1
ATOM 647 C C . CYS A 1 82 ? 3.234 1.231 -0.939 1.00 96.88 82 CYS A C 1
ATOM 649 O O . CYS A 1 82 ? 2.172 0.736 -1.312 1.00 96.88 82 CYS A O 1
ATOM 651 N N . SER A 1 83 ? 3.477 2.543 -0.979 1.00 94.88 83 SER A N 1
ATOM 652 C CA . SER A 1 83 ? 2.593 3.486 -1.669 1.00 94.88 83 SER A CA 1
ATOM 653 C C . SER A 1 83 ? 2.931 3.589 -3.158 1.00 94.88 83 SER A C 1
ATOM 655 O O . SER A 1 83 ? 4.090 3.418 -3.543 1.00 94.88 83 SER A O 1
ATOM 657 N N . SER A 1 84 ? 1.951 4.016 -3.951 1.00 93.31 84 SER A N 1
ATOM 658 C CA . SER A 1 84 ? 2.107 4.326 -5.375 1.00 93.31 84 SER A CA 1
ATOM 659 C C . SER A 1 84 ? 3.125 5.444 -5.626 1.00 93.31 84 SER A C 1
ATOM 661 O O . SER A 1 84 ? 3.279 6.367 -4.818 1.00 93.31 84 SER A O 1
ATOM 663 N N . MET A 1 85 ? 3.779 5.385 -6.787 1.00 91.56 85 MET A N 1
ATOM 664 C CA . MET A 1 85 ? 4.619 6.454 -7.341 1.00 91.56 85 MET A CA 1
ATOM 665 C C . MET A 1 85 ? 3.832 7.419 -8.240 1.00 91.56 85 MET A C 1
ATOM 667 O O . MET A 1 85 ? 4.366 8.444 -8.654 1.00 91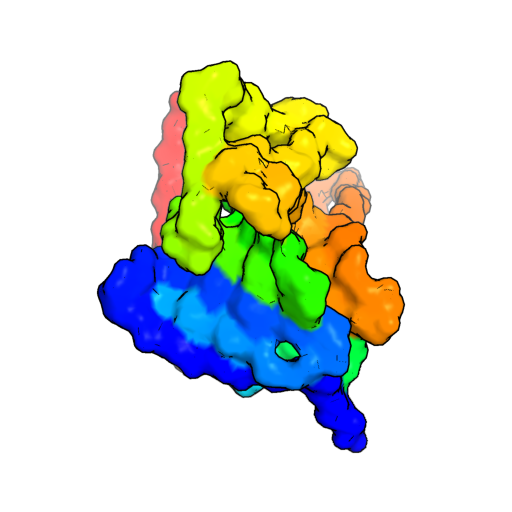.56 85 MET A O 1
ATOM 671 N N . ALA A 1 86 ? 2.549 7.142 -8.502 1.00 87.94 86 ALA A N 1
ATOM 672 C CA . ALA A 1 86 ? 1.677 8.007 -9.301 1.00 87.94 86 ALA A CA 1
ATOM 673 C C . ALA A 1 86 ? 1.341 9.342 -8.617 1.00 87.94 86 ALA A C 1
ATOM 675 O O . ALA A 1 86 ? 0.817 10.244 -9.265 1.00 87.94 86 ALA A O 1
ATOM 676 N N . MET A 1 87 ? 1.599 9.462 -7.308 1.00 84.25 87 MET A N 1
ATOM 677 C CA . MET A 1 87 ? 1.316 10.644 -6.479 1.00 84.25 87 MET A CA 1
ATOM 678 C C . MET A 1 87 ? -0.168 11.051 -6.388 1.00 84.25 87 MET A C 1
ATOM 680 O O . MET A 1 87 ? -0.502 11.960 -5.642 1.00 84.25 87 MET A O 1
ATOM 684 N N . VAL A 1 88 ? -1.081 10.368 -7.072 1.00 84.25 88 VAL A N 1
ATOM 685 C CA . VAL A 1 88 ? -2.533 10.563 -6.915 1.00 84.25 88 VAL A CA 1
ATOM 686 C C . VAL A 1 88 ? -3.129 9.675 -5.819 1.00 84.25 88 VAL A C 1
ATOM 688 O O . VAL A 1 88 ? -4.145 10.029 -5.224 1.00 84.25 88 VAL A O 1
ATOM 691 N N . ASP A 1 89 ? -2.432 8.590 -5.474 1.00 86.62 89 ASP A N 1
ATOM 692 C CA . ASP A 1 89 ? -2.842 7.619 -4.459 1.00 86.62 89 ASP A CA 1
ATOM 693 C C . ASP A 1 89 ? -1.868 7.616 -3.275 1.00 86.62 89 ASP A C 1
ATOM 695 O O . ASP A 1 89 ? -0.701 8.010 -3.389 1.00 86.62 89 ASP A O 1
ATOM 699 N N . ARG A 1 90 ? -2.341 7.143 -2.119 1.00 93.25 90 ARG A N 1
ATOM 700 C CA . ARG A 1 90 ? -1.570 7.087 -0.872 1.00 93.25 90 ARG A CA 1
ATOM 701 C C . ARG A 1 90 ? -1.930 5.863 -0.056 1.00 93.25 90 ARG A C 1
ATOM 703 O O . ARG A 1 90 ? -3.052 5.373 -0.134 1.00 93.25 90 ARG A O 1
ATOM 710 N N . LEU A 1 91 ? -1.009 5.451 0.806 1.00 97.56 91 LEU A N 1
ATOM 711 C CA . LEU A 1 91 ? -1.412 4.679 1.974 1.00 97.56 91 LEU A CA 1
ATOM 712 C C . LEU A 1 91 ? -1.878 5.630 3.065 1.00 97.56 91 LEU A C 1
ATOM 714 O O . LEU A 1 91 ? -1.397 6.762 3.188 1.00 97.56 91 LEU A O 1
ATOM 718 N N . ILE A 1 92 ? -2.787 5.136 3.887 1.00 98.00 92 ILE A N 1
ATOM 719 C CA . ILE A 1 92 ? -3.209 5.795 5.105 1.00 98.00 92 ILE A CA 1
ATOM 720 C C . ILE A 1 92 ? -3.183 4.793 6.250 1.00 98.00 92 ILE A C 1
ATOM 722 O O . ILE A 1 92 ? -3.550 3.630 6.073 1.00 98.00 92 ILE A O 1
ATOM 726 N N . TYR A 1 93 ? -2.714 5.222 7.417 1.00 98.62 93 TYR A N 1
ATOM 727 C CA . TYR A 1 93 ? -2.668 4.353 8.582 1.00 98.62 93 TYR A CA 1
ATOM 728 C C . TYR A 1 93 ? -3.099 5.050 9.867 1.00 98.62 93 TYR A C 1
ATOM 730 O O . TYR A 1 93 ? -3.018 6.271 9.995 1.0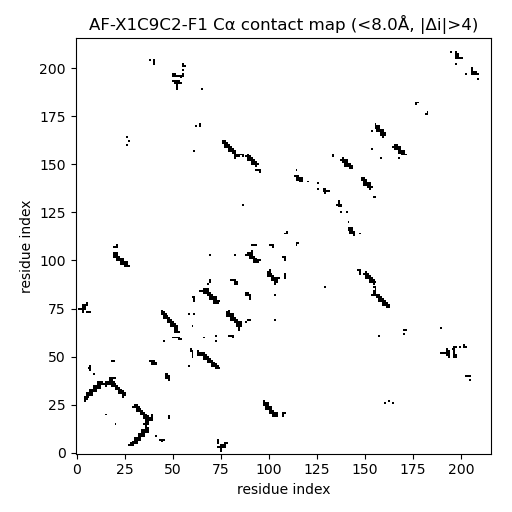0 98.62 93 TYR A O 1
ATOM 738 N N . ALA A 1 94 ? -3.536 4.246 10.828 1.00 98.38 94 ALA A N 1
ATOM 739 C CA . ALA A 1 94 ? -3.825 4.649 12.194 1.00 98.38 94 ALA A CA 1
ATOM 740 C C . ALA A 1 94 ? -2.908 3.888 13.155 1.00 98.38 94 ALA A C 1
ATOM 742 O O . ALA A 1 94 ? -2.580 2.721 12.924 1.00 98.38 94 ALA A O 1
ATOM 743 N N . LYS A 1 95 ? -2.512 4.541 14.248 1.00 97.00 95 LYS A N 1
ATOM 744 C CA . LYS A 1 95 ? -1.877 3.874 15.390 1.00 97.00 95 LYS A CA 1
ATOM 745 C C . LYS A 1 95 ? -2.954 3.559 16.418 1.00 97.00 95 LYS A C 1
ATOM 747 O O . LYS A 1 95 ? -3.739 4.441 16.756 1.00 97.00 95 LYS A O 1
ATOM 752 N N . GLN A 1 96 ? -2.986 2.327 16.914 1.00 93.44 96 GLN A N 1
ATOM 753 C CA . GLN A 1 96 ? -3.939 1.909 17.934 1.00 93.44 96 GLN A CA 1
ATOM 754 C C . GLN A 1 96 ? -3.254 0.944 18.902 1.00 93.44 96 GLN A C 1
ATOM 756 O O . GLN A 1 96 ? -3.014 -0.207 18.561 1.00 93.44 96 GLN A O 1
ATOM 761 N N . GLN A 1 97 ? -2.957 1.420 20.113 1.00 89.19 97 GLN A N 1
ATOM 762 C CA . GLN A 1 97 ? -2.323 0.630 21.176 1.00 89.19 97 GLN A CA 1
ATOM 763 C C . GLN A 1 97 ? -1.043 -0.095 20.707 1.00 89.19 97 GLN A C 1
ATOM 765 O O . GLN A 1 97 ? -0.019 0.551 20.492 1.00 89.19 97 GLN A O 1
ATOM 770 N N . ASP A 1 98 ? -1.086 -1.420 20.573 1.00 93.31 98 ASP A N 1
ATOM 771 C CA . ASP A 1 98 ? 0.024 -2.304 20.213 1.00 93.31 98 ASP A CA 1
ATOM 772 C C . ASP A 1 98 ? 0.005 -2.747 18.740 1.00 93.31 98 ASP A C 1
ATOM 774 O O . ASP A 1 98 ? 0.772 -3.632 18.349 1.00 93.31 98 ASP A O 1
ATOM 778 N N . GLN A 1 99 ? -0.820 -2.108 17.909 1.00 96.44 99 GLN A N 1
ATOM 779 C CA . GLN A 1 99 ? -0.909 -2.360 16.476 1.00 96.44 99 GLN A CA 1
ATOM 780 C C . GLN A 1 99 ? -0.978 -1.070 15.649 1.00 96.44 99 GLN A C 1
ATOM 782 O O . GLN A 1 99 ? -1.262 0.030 16.138 1.00 96.44 99 GLN A O 1
ATOM 787 N N . ILE A 1 100 ? -0.750 -1.220 14.349 1.00 98.06 100 ILE A N 1
ATOM 788 C CA . ILE A 1 100 ? -1.158 -0.240 13.343 1.00 98.06 100 ILE A CA 1
ATOM 789 C C . ILE A 1 100 ? -2.201 -0.853 12.421 1.00 98.06 100 ILE A C 1
ATOM 791 O O . ILE A 1 100 ? -2.205 -2.059 12.174 1.00 98.06 100 ILE A O 1
ATOM 795 N N . ILE A 1 101 ? -3.072 0.001 11.899 1.00 98.62 101 ILE A N 1
ATOM 796 C CA . ILE A 1 101 ? -4.038 -0.365 10.868 1.00 98.62 101 ILE A CA 1
ATOM 797 C C . ILE A 1 101 ? -3.654 0.402 9.614 1.00 98.62 101 ILE A C 1
ATOM 799 O O . ILE A 1 101 ? -3.654 1.630 9.643 1.00 98.62 101 I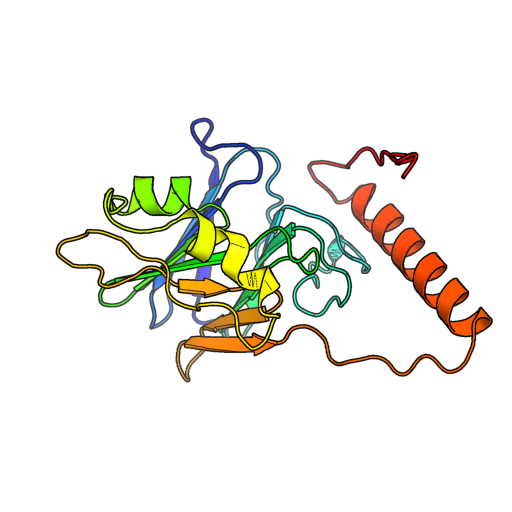LE A O 1
ATOM 803 N N . VAL A 1 102 ? -3.305 -0.296 8.537 1.00 98.75 102 VAL A N 1
ATOM 804 C CA . VAL A 1 102 ? -2.846 0.300 7.272 1.00 98.75 102 VAL A CA 1
ATOM 805 C C . VAL A 1 102 ? -3.842 -0.031 6.170 1.00 98.75 102 VAL A C 1
ATOM 807 O O . VAL A 1 102 ? -4.317 -1.157 6.089 1.00 98.75 102 VAL A O 1
ATOM 810 N N . SER A 1 103 ? -4.163 0.934 5.317 1.00 98.56 103 SER A N 1
ATOM 811 C CA . SER A 1 103 ? -5.106 0.770 4.211 1.00 98.56 103 SER A CA 1
ATOM 812 C C . SER A 1 103 ? -4.665 1.597 3.006 1.00 98.56 103 SER A C 1
ATOM 814 O O . SER A 1 103 ? -4.052 2.657 3.162 1.00 98.56 103 SER A O 1
ATOM 816 N N . ASN A 1 104 ? -5.022 1.158 1.801 1.00 98.12 104 ASN A N 1
ATOM 817 C CA . ASN A 1 104 ? -4.923 1.981 0.590 1.00 98.12 104 ASN A CA 1
ATOM 818 C C . ASN A 1 104 ? -6.163 2.865 0.357 1.00 98.12 104 ASN A C 1
ATOM 820 O O . ASN A 1 104 ? -6.244 3.593 -0.627 1.00 98.12 104 ASN A O 1
ATOM 824 N N . SER A 1 105 ? -7.140 2.816 1.265 1.00 97.06 105 SER A N 1
ATOM 825 C CA . SER A 1 105 ? -8.390 3.565 1.171 1.00 97.06 105 SER A CA 1
ATOM 826 C C . SER A 1 105 ? -8.742 4.246 2.491 1.00 97.06 105 SER A C 1
ATOM 828 O O . SER A 1 105 ? -8.952 3.593 3.518 1.00 97.06 105 SER A O 1
ATOM 830 N N . LEU A 1 106 ? -8.875 5.575 2.437 1.00 96.31 106 LEU A N 1
ATOM 831 C CA . LEU A 1 106 ? -9.357 6.404 3.546 1.00 96.31 106 LEU A CA 1
ATOM 832 C C . LEU A 1 106 ? -10.745 5.964 4.015 1.00 96.31 106 LEU A C 1
ATOM 834 O O . LEU A 1 106 ? -10.970 5.825 5.212 1.00 96.31 106 LEU A O 1
ATOM 838 N N . VAL A 1 107 ? -11.667 5.721 3.081 1.00 95.75 107 VAL A N 1
ATOM 839 C CA . VAL A 1 107 ? -13.048 5.341 3.412 1.00 95.75 107 VAL A CA 1
ATOM 840 C C . VAL A 1 107 ? -13.077 4.004 4.147 1.00 95.75 107 VAL A C 1
ATOM 842 O O . VAL A 1 107 ? -13.803 3.865 5.130 1.00 95.75 107 VAL A O 1
ATOM 845 N N . LEU A 1 108 ? -12.245 3.045 3.730 1.00 96.44 108 LEU A N 1
ATOM 846 C CA . LEU A 1 108 ? -12.107 1.790 4.463 1.00 96.44 108 LEU A CA 1
ATOM 847 C C . LEU A 1 108 ? -11.534 2.006 5.858 1.00 96.44 108 LEU A C 1
ATOM 849 O O . LEU A 1 108 ? -12.080 1.461 6.812 1.00 96.44 108 LEU A O 1
ATOM 853 N N . LEU A 1 109 ? -10.476 2.812 5.995 1.00 97.81 109 LEU A N 1
ATOM 854 C CA . LEU A 1 109 ? -9.859 3.048 7.298 1.00 97.81 109 LEU A CA 1
ATOM 855 C C . LEU A 1 109 ? -10.834 3.728 8.271 1.00 97.81 109 LEU A C 1
ATOM 857 O O . LEU A 1 109 ? -10.932 3.313 9.424 1.00 97.81 109 LEU A O 1
ATOM 861 N N . LEU A 1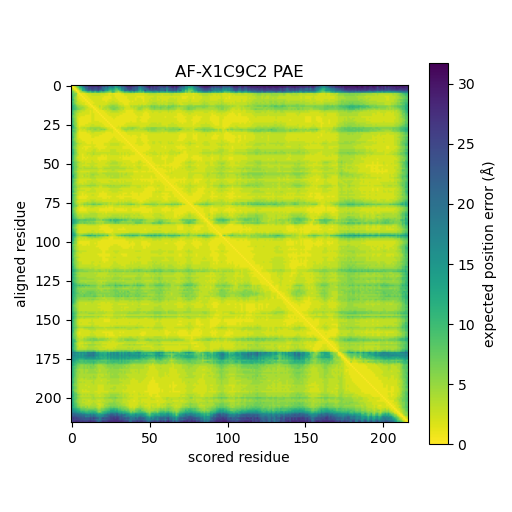 110 ? -11.616 4.705 7.801 1.00 97.94 110 LEU A N 1
ATOM 862 C CA . LEU A 1 110 ? -12.716 5.302 8.568 1.00 97.94 110 LEU A CA 1
ATOM 863 C C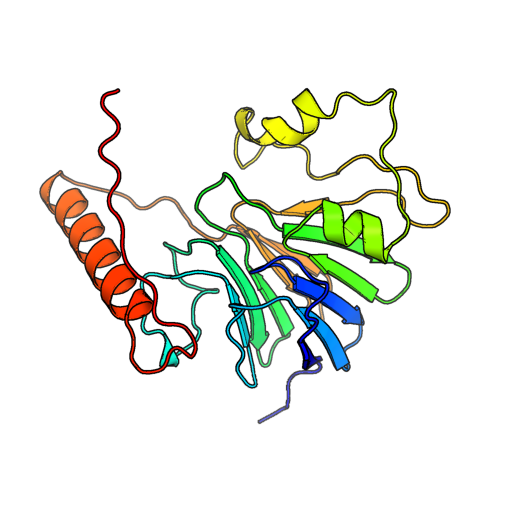 . LEU A 1 110 ? -13.742 4.236 8.977 1.00 97.94 110 LEU A C 1
ATOM 865 O O . LEU A 1 110 ? -14.117 4.155 10.143 1.00 97.94 110 LEU A O 1
ATOM 869 N N . SER A 1 111 ? -14.156 3.382 8.036 1.00 96.62 111 SER A N 1
ATOM 870 C CA . SER A 1 111 ? -15.162 2.345 8.286 1.00 96.62 111 SER A CA 1
ATOM 871 C C . SER A 1 111 ? -14.714 1.332 9.335 1.00 96.62 111 SER A C 1
ATOM 873 O O . SER A 1 111 ? -15.512 0.967 10.193 1.00 96.62 111 SER A O 1
ATOM 875 N N . VAL A 1 112 ? -13.468 0.855 9.269 1.00 96.69 112 VAL A N 1
ATOM 876 C CA . VAL A 1 112 ? 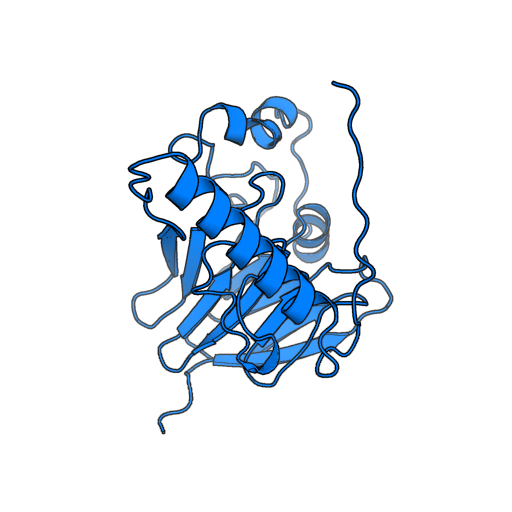-12.996 -0.202 10.175 1.00 96.69 112 VAL A CA 1
ATOM 877 C C . VAL A 1 112 ? -12.588 0.305 11.554 1.00 96.69 112 VAL A C 1
ATOM 879 O O . VAL A 1 112 ? -12.570 -0.468 12.507 1.00 96.69 112 VAL A O 1
ATOM 882 N N . THR A 1 113 ? -12.249 1.589 11.669 1.00 97.56 113 THR A N 1
ATOM 883 C CA . THR A 1 113 ? -11.921 2.215 12.958 1.00 97.56 113 THR A CA 1
ATOM 884 C C . THR A 1 113 ? -13.143 2.843 13.623 1.00 97.56 113 THR A C 1
ATOM 886 O O . THR A 1 113 ? -13.127 3.062 14.825 1.00 97.56 113 THR A O 1
ATOM 889 N N . GLY A 1 114 ? -14.198 3.162 12.866 1.00 97.81 114 GLY A N 1
ATOM 890 C CA . GLY A 1 114 ? -15.320 3.967 13.354 1.00 97.81 114 GLY A CA 1
ATOM 891 C C . GLY A 1 114 ? -14.992 5.459 13.495 1.00 97.81 114 GLY A C 1
ATOM 892 O O . GLY A 1 114 ? -15.816 6.219 14.013 1.00 97.81 114 GLY A O 1
ATOM 893 N N . ALA A 1 115 ? -13.812 5.895 13.039 1.00 98.12 115 ALA A N 1
ATOM 894 C CA . ALA A 1 115 ? -13.434 7.300 13.017 1.00 98.12 115 ALA A CA 1
ATOM 895 C C . ALA A 1 115 ? -14.326 8.097 12.057 1.00 98.12 115 ALA A C 1
ATOM 897 O O . ALA A 1 115 ? -14.794 7.596 11.032 1.00 98.12 115 ALA A O 1
ATOM 898 N N . LYS A 1 116 ? -14.558 9.368 12.390 1.00 98.19 116 LYS A N 1
ATOM 899 C CA . LYS A 1 116 ? -15.403 10.274 11.606 1.00 98.19 116 LYS A CA 1
ATOM 900 C C . LYS A 1 116 ? -14.607 11.462 11.096 1.00 98.19 116 LYS A C 1
ATOM 902 O O . LYS A 1 116 ? -13.626 11.871 11.707 1.00 98.19 116 LYS A O 1
ATOM 907 N N . LEU A 1 117 ? -15.071 12.038 9.996 1.00 97.62 117 LEU A N 1
ATOM 908 C CA . LEU A 1 117 ? -14.563 13.313 9.509 1.00 97.62 117 LEU A CA 1
ATOM 909 C C . LEU A 1 117 ? -15.105 14.464 10.372 1.00 97.62 117 LEU A C 1
ATOM 911 O O . LEU A 1 117 ? -16.265 14.450 10.790 1.00 97.62 117 LEU A O 1
ATOM 915 N N . ASP A 1 118 ? -14.266 15.463 10.623 1.00 96.50 118 ASP A N 1
ATOM 916 C CA . ASP A 1 118 ? -14.632 16.716 11.277 1.00 96.50 118 ASP A CA 1
ATOM 917 C C . ASP A 1 118 ? -15.238 17.675 10.249 1.00 96.50 118 ASP A C 1
ATOM 919 O O . ASP A 1 118 ? -14.531 18.251 9.431 1.00 96.50 118 ASP A O 1
ATOM 923 N N . LEU A 1 119 ? -16.555 17.886 10.295 1.00 94.50 119 LEU A N 1
ATOM 924 C CA . LEU A 1 119 ? -17.262 18.735 9.325 1.00 94.50 119 LEU A CA 1
ATOM 925 C C . LEU A 1 119 ? -16.806 20.206 9.318 1.00 94.50 119 LEU A C 1
ATOM 927 O O . LEU A 1 119 ? -17.206 20.956 8.431 1.00 94.50 119 LEU A O 1
ATOM 931 N N . LYS A 1 120 ? -16.014 20.638 10.305 1.00 96.06 120 LYS A N 1
ATOM 932 C CA . LYS A 1 120 ? -15.431 21.985 10.360 1.00 96.06 120 LYS A CA 1
ATOM 933 C C . LYS A 1 120 ? -14.020 22.050 9.772 1.00 96.06 120 LYS A C 1
ATOM 935 O O . LYS A 1 120 ? -13.456 23.139 9.699 1.00 96.06 120 LYS A O 1
ATOM 940 N N . HIS A 1 121 ? -13.440 20.910 9.405 1.00 96.50 121 HIS A N 1
ATOM 941 C CA . HIS A 1 121 ? -12.101 20.822 8.846 1.00 96.50 121 HIS A CA 1
ATOM 942 C C . HIS A 1 121 ? -12.115 20.978 7.322 1.00 96.50 121 HIS A C 1
ATOM 944 O O . HIS A 1 121 ? -13.012 20.490 6.633 1.00 96.50 121 HIS A O 1
ATOM 950 N N . ASP A 1 122 ? -11.091 21.646 6.793 1.00 96.00 122 ASP A N 1
ATOM 951 C CA . ASP A 1 122 ? -10.916 21.845 5.357 1.00 96.00 122 ASP A CA 1
ATOM 952 C C . ASP A 1 122 ? -10.245 20.624 4.713 1.00 96.00 122 ASP A C 1
ATOM 954 O O . ASP A 1 122 ? -9.035 20.575 4.478 1.00 96.00 122 ASP A O 1
ATOM 958 N N . TYR A 1 123 ? -11.060 19.615 4.410 1.00 95.00 123 TYR A N 1
ATOM 959 C CA . TYR A 1 123 ? -10.590 18.410 3.730 1.00 95.00 123 TYR A CA 1
ATOM 960 C C . TYR A 1 123 ? -10.179 18.641 2.278 1.00 95.00 123 TYR A C 1
ATOM 962 O O . TYR A 1 123 ? -9.505 17.781 1.708 1.00 95.00 123 TYR A O 1
ATOM 970 N N . TYR A 1 124 ? -10.559 19.769 1.671 1.00 92.31 124 TYR A N 1
ATOM 971 C CA . TYR A 1 124 ? -10.072 20.112 0.343 1.00 92.31 124 TYR A CA 1
ATOM 972 C C . TYR A 1 124 ? -8.571 20.403 0.425 1.00 92.31 124 TYR A C 1
ATOM 974 O O . TYR A 1 124 ? -7.777 19.715 -0.215 1.00 92.31 124 TYR A O 1
ATOM 982 N N . GLU A 1 125 ? -8.156 21.319 1.301 1.00 92.38 125 GLU A N 1
ATOM 983 C CA . GLU A 1 125 ? -6.733 21.605 1.523 1.00 92.38 125 GLU A CA 1
ATOM 984 C C . GLU A 1 125 ? -5.937 20.379 1.989 1.00 92.38 125 GLU A C 1
ATOM 986 O O . GLU A 1 125 ? -4.780 20.204 1.598 1.00 92.38 125 GLU A O 1
ATOM 991 N N . GLU A 1 126 ? -6.539 19.512 2.806 1.00 92.38 126 GLU A N 1
ATOM 992 C CA . GLU A 1 126 ? -5.874 18.306 3.302 1.00 92.38 126 GLU A CA 1
ATOM 993 C C . GLU A 1 126 ? -5.676 17.250 2.202 1.00 92.38 126 GLU A C 1
ATOM 995 O O . GLU A 1 126 ? -4.576 16.709 2.055 1.00 92.38 126 GLU A O 1
ATOM 1000 N N . CYS A 1 127 ? -6.694 16.997 1.369 1.00 89.38 127 CYS A N 1
ATOM 1001 C CA . CYS A 1 127 ? -6.605 16.026 0.272 1.00 89.38 127 CYS A CA 1
ATOM 1002 C C . CYS A 1 127 ? -5.725 16.521 -0.883 1.00 89.38 127 CYS A C 1
ATOM 1004 O O . CYS A 1 127 ? -5.031 15.718 -1.507 1.00 89.38 127 CYS A O 1
ATOM 1006 N N . TYR A 1 128 ? -5.710 17.831 -1.141 1.00 89.94 128 TYR A N 1
ATOM 1007 C CA . TYR A 1 128 ? -4.840 18.460 -2.139 1.00 89.94 128 TYR A CA 1
ATOM 1008 C C . TYR A 1 128 ? -3.485 18.895 -1.567 1.00 89.94 128 TYR A C 1
ATOM 1010 O O . TYR A 1 128 ? -2.667 19.487 -2.275 1.00 89.94 128 TYR A O 1
ATOM 1018 N N . GLY A 1 129 ? -3.186 18.551 -0.311 1.00 87.06 129 GLY A N 1
ATOM 1019 C CA . GLY A 1 129 ? -1.958 18.953 0.371 1.00 87.06 129 GLY A CA 1
ATOM 1020 C C . GLY A 1 129 ? -0.674 18.516 -0.341 1.00 87.06 129 GLY A C 1
ATOM 1021 O O . GLY A 1 129 ? 0.357 19.174 -0.191 1.00 87.06 129 GLY A O 1
ATOM 1022 N N . LEU A 1 130 ? -0.725 17.468 -1.174 1.00 89.56 130 LEU A N 1
ATOM 1023 C CA . LEU A 1 130 ? 0.416 17.037 -1.985 1.00 89.56 130 LEU A CA 1
ATOM 1024 C C . LEU A 1 130 ? 0.853 18.075 -3.029 1.00 89.56 130 LEU A C 1
ATOM 1026 O O . LEU A 1 130 ? 2.029 18.102 -3.388 1.00 89.56 130 LEU A O 1
ATOM 1030 N N . LEU A 1 131 ? -0.027 18.994 -3.447 1.00 89.75 131 LEU A N 1
ATOM 1031 C CA . LEU A 1 131 ? 0.336 20.113 -4.328 1.00 89.75 131 LEU A CA 1
ATOM 1032 C C . LEU A 1 131 ? 1.420 21.017 -3.713 1.00 89.75 131 LEU A C 1
ATOM 1034 O O . LEU A 1 131 ? 2.141 21.702 -4.435 1.00 89.75 131 LEU A O 1
ATOM 1038 N N . LYS A 1 132 ? 1.591 20.983 -2.384 1.00 88.69 132 LYS A N 1
ATOM 1039 C CA . LYS A 1 132 ? 2.662 21.691 -1.659 1.00 88.69 132 LYS A CA 1
ATOM 1040 C C . LYS A 1 132 ? 4.034 21.013 -1.838 1.00 88.69 132 LYS A C 1
ATOM 1042 O O . LYS A 1 132 ? 5.061 21.601 -1.497 1.00 88.69 132 LYS A O 1
ATOM 1047 N N . GLY A 1 133 ? 4.059 19.802 -2.398 1.00 88.75 133 GLY A N 1
ATOM 1048 C CA . GLY A 1 133 ? 5.236 19.000 -2.716 1.00 88.75 133 GLY A CA 1
ATOM 1049 C C . GLY A 1 133 ? 5.380 17.757 -1.833 1.00 88.75 133 GLY A C 1
ATOM 1050 O O . GLY A 1 133 ? 4.993 17.744 -0.665 1.00 88.75 133 GLY A O 1
ATOM 1051 N N . ILE A 1 134 ? 6.032 16.724 -2.374 1.00 87.06 134 ILE A N 1
ATOM 1052 C CA . ILE A 1 134 ? 6.280 15.419 -1.726 1.00 87.06 134 ILE A CA 1
ATOM 1053 C C . ILE A 1 134 ? 6.986 15.507 -0.359 1.00 87.06 134 ILE A C 1
ATOM 1055 O O . ILE A 1 134 ? 6.817 14.636 0.491 1.00 87.06 134 ILE A O 1
ATOM 1059 N N . LEU A 1 135 ? 7.747 16.578 -0.117 1.00 87.25 135 LEU A N 1
ATOM 1060 C CA . LEU A 1 135 ? 8.451 16.812 1.149 1.00 87.25 135 LEU A CA 1
ATOM 1061 C C . LEU A 1 135 ? 7.677 17.704 2.134 1.00 87.25 135 LEU A C 1
ATOM 1063 O O . LEU A 1 135 ? 8.116 17.863 3.267 1.00 87.25 135 LEU A O 1
ATOM 1067 N N . LYS A 1 136 ? 6.570 18.325 1.708 1.00 89.94 136 LYS A N 1
ATOM 1068 C CA . LYS A 1 136 ? 5.876 19.390 2.458 1.00 89.94 136 LYS A CA 1
ATOM 1069 C C . LYS A 1 136 ? 4.389 19.125 2.693 1.00 89.94 136 LYS A C 1
ATOM 1071 O O . LYS A 1 136 ? 3.729 19.938 3.336 1.00 89.94 136 LYS A O 1
ATOM 1076 N N . TYR A 1 137 ? 3.851 18.035 2.155 1.00 91.31 137 TYR A N 1
ATOM 1077 C CA . TYR A 1 137 ? 2.448 17.684 2.341 1.00 91.31 137 TYR A CA 1
ATOM 1078 C C . TYR A 1 137 ? 2.144 17.367 3.823 1.00 91.31 137 TYR A C 1
ATOM 1080 O O . TYR A 1 137 ? 3.022 16.859 4.533 1.00 91.31 137 TYR A O 1
ATOM 1088 N N . PRO A 1 138 ? 0.920 17.648 4.308 1.00 91.69 138 PRO A N 1
ATOM 1089 C CA . PRO A 1 138 ? 0.526 17.336 5.677 1.00 91.69 138 PRO A CA 1
ATOM 1090 C C . PRO A 1 138 ? 0.518 15.819 5.896 1.00 91.69 138 PRO A C 1
ATOM 1092 O O . PRO A 1 138 ? -0.176 15.075 5.208 1.00 91.69 138 PRO A O 1
ATOM 1095 N N . LYS A 1 139 ? 1.328 15.351 6.849 1.00 93.62 139 LYS A N 1
ATOM 1096 C CA . LYS A 1 139 ? 1.444 13.919 7.159 1.00 93.62 139 LYS A CA 1
ATOM 1097 C C . LYS A 1 139 ? 0.250 13.404 7.940 1.00 93.62 139 LYS A C 1
ATOM 1099 O O . LYS A 1 139 ? -0.121 12.254 7.762 1.00 93.62 139 LYS A O 1
ATOM 1104 N N . GLU A 1 140 ? -0.328 14.228 8.796 1.00 96.25 140 GLU A N 1
ATOM 1105 C CA . GLU A 1 140 ? -1.544 13.881 9.518 1.00 96.25 140 GLU A CA 1
ATOM 1106 C C . GLU A 1 140 ? -2.766 14.051 8.615 1.00 96.25 140 GLU A C 1
ATOM 1108 O O . GLU A 1 140 ? -2.737 14.795 7.633 1.00 96.25 140 GLU A O 1
ATOM 1113 N N . PHE A 1 141 ? -3.809 13.297 8.930 1.00 97.00 141 PHE A N 1
ATOM 1114 C CA . PHE A 1 141 ? -5.127 13.410 8.339 1.00 97.00 141 PHE A CA 1
ATOM 1115 C C . PHE A 1 141 ? -6.148 13.508 9.470 1.00 97.00 141 PHE A C 1
ATOM 1117 O O . PHE A 1 141 ? -6.249 12.601 10.310 1.00 97.00 141 PHE A O 1
ATOM 1124 N N . ARG A 1 142 ? -6.873 14.626 9.513 1.00 97.56 142 ARG A N 1
ATOM 1125 C CA . ARG A 1 142 ? -7.744 14.986 10.629 1.00 97.56 142 ARG A CA 1
ATOM 1126 C C . ARG A 1 142 ? -8.948 14.055 10.711 1.00 97.56 142 ARG A C 1
ATOM 1128 O O . ARG A 1 142 ? -9.695 13.882 9.749 1.00 97.56 142 ARG A O 1
ATOM 1135 N N . ILE A 1 143 ? -9.196 13.527 11.905 1.00 98.19 143 ILE A N 1
ATOM 1136 C CA . ILE A 1 143 ? -10.361 12.697 12.227 1.00 98.19 143 ILE A CA 1
ATOM 1137 C C . ILE A 1 143 ? -10.905 13.025 13.621 1.00 98.19 143 ILE A C 1
ATOM 1139 O O . ILE A 1 143 ? -10.281 13.739 14.405 1.00 98.19 143 ILE A O 1
ATOM 1143 N N . ILE A 1 144 ? -12.091 12.499 13.915 1.00 98.19 144 ILE A N 1
ATOM 1144 C CA . ILE A 1 144 ? -12.722 12.483 15.232 1.00 98.19 144 ILE A CA 1
ATOM 1145 C C . ILE A 1 144 ? -12.868 11.024 15.658 1.00 98.19 144 ILE A C 1
ATOM 1147 O O . ILE A 1 144 ? -13.612 10.260 15.034 1.00 98.19 144 ILE A O 1
ATOM 1151 N N . HIS A 1 145 ? -12.185 10.648 16.735 1.00 98.00 145 HIS A N 1
ATOM 1152 C CA . HIS A 1 145 ? -12.277 9.333 17.361 1.00 98.00 145 HIS A CA 1
ATOM 1153 C C . HIS A 1 145 ? -11.867 9.436 18.846 1.00 98.00 145 HIS A C 1
ATOM 1155 O O . HIS A 1 145 ? -11.021 10.270 19.162 1.00 98.00 145 HIS A O 1
ATOM 1161 N N . PRO A 1 146 ? -12.444 8.640 19.770 1.00 95.75 146 PRO A N 1
ATOM 1162 C CA . PRO A 1 146 ? -12.072 8.682 21.190 1.00 95.75 146 PRO A CA 1
ATOM 1163 C C . PRO A 1 146 ? -10.618 8.260 21.465 1.00 95.75 146 PRO A C 1
ATOM 1165 O O . PRO A 1 146 ? -9.955 8.891 22.280 1.00 95.75 146 PRO A O 1
ATOM 1168 N N . ASP A 1 147 ? -10.124 7.233 20.765 1.00 95.44 147 ASP A N 1
ATOM 1169 C CA . ASP A 1 147 ? -8.827 6.593 21.068 1.00 95.44 147 ASP A CA 1
ATOM 1170 C C . ASP A 1 147 ? -7.760 6.739 19.969 1.00 95.44 147 ASP A C 1
ATOM 1172 O O . ASP A 1 147 ? -6.641 6.254 20.119 1.00 95.44 147 ASP A O 1
ATOM 1176 N N . ILE A 1 148 ? -8.107 7.350 18.834 1.00 97.25 148 ILE A N 1
ATOM 1177 C CA . ILE A 1 148 ? -7.201 7.510 17.689 1.00 97.25 148 ILE A CA 1
ATOM 1178 C C . ILE A 1 148 ? -7.062 9.007 17.478 1.00 97.25 148 ILE A C 1
ATOM 1180 O O . ILE A 1 148 ? -8.052 9.687 17.229 1.00 97.25 148 ILE A O 1
ATOM 1184 N N . GLU A 1 149 ? -5.843 9.512 17.621 1.00 94.88 149 GLU A N 1
ATOM 1185 C CA . GLU A 1 149 ? -5.560 10.947 17.558 1.00 94.88 149 GLU A CA 1
ATOM 1186 C C . GLU A 1 149 ? -5.729 11.494 16.137 1.00 94.88 149 GLU A C 1
ATOM 1188 O O . GLU A 1 149 ? -6.478 12.442 15.905 1.00 94.88 149 GLU A O 1
ATOM 1193 N N . SER A 1 150 ? -5.060 10.842 15.189 1.00 97.44 150 SER A N 1
ATOM 1194 C CA . SER A 1 150 ? -5.026 11.209 13.779 1.00 97.44 150 SER A CA 1
ATOM 1195 C C . SER A 1 150 ? -4.837 9.955 12.931 1.00 97.44 150 SER A C 1
ATOM 1197 O O . SER A 1 150 ? -4.321 8.928 13.388 1.00 97.44 150 SER A O 1
ATOM 1199 N N . PHE A 1 151 ? -5.217 10.053 11.662 1.00 98.38 151 PHE A N 1
ATOM 1200 C CA . PHE A 1 151 ? -4.664 9.178 10.637 1.00 98.38 151 PHE A CA 1
ATOM 1201 C C . PHE A 1 151 ? -3.382 9.789 10.070 1.00 98.38 151 PHE A C 1
ATOM 1203 O O . PHE A 1 151 ? -3.106 10.971 10.259 1.00 98.38 151 PHE A O 1
ATOM 1210 N N . TYR A 1 152 ? -2.597 8.986 9.360 1.00 97.75 152 TYR A N 1
ATOM 1211 C CA . TYR A 1 152 ? -1.320 9.402 8.790 1.00 97.75 152 TYR A CA 1
ATOM 1212 C C . TYR A 1 152 ? -1.203 8.980 7.329 1.00 97.75 152 TYR A C 1
ATOM 1214 O O . TYR A 1 152 ? -1.526 7.851 6.970 1.00 97.75 152 TYR A O 1
ATOM 1222 N N . GLN A 1 153 ? -0.717 9.890 6.492 1.00 96.25 153 GLN A N 1
ATOM 1223 C CA . GLN A 1 153 ? -0.690 9.802 5.038 1.00 96.25 153 GLN A CA 1
ATOM 1224 C C . GLN A 1 153 ? 0.721 9.501 4.528 1.00 96.25 153 GLN A C 1
ATOM 1226 O O . GLN A 1 153 ? 1.683 10.229 4.802 1.00 96.25 153 GLN A O 1
ATOM 1231 N N . VAL A 1 154 ? 0.848 8.463 3.706 1.00 95.62 154 VAL A N 1
ATOM 1232 C CA . VAL A 1 154 ? 2.124 8.023 3.135 1.00 95.62 154 VAL A CA 1
ATOM 1233 C C . VAL A 1 154 ? 2.040 8.104 1.614 1.00 95.62 154 VAL A C 1
ATOM 1235 O O . VAL A 1 154 ? 1.426 7.260 0.961 1.00 95.62 154 VAL A O 1
ATOM 1238 N N . PHE A 1 155 ? 2.672 9.138 1.062 1.00 93.94 155 PHE A N 1
ATOM 1239 C CA . PHE A 1 155 ? 2.849 9.328 -0.374 1.00 93.94 155 PHE A CA 1
ATOM 1240 C C . PHE A 1 155 ? 4.291 9.017 -0.778 1.00 93.94 155 PHE A C 1
ATOM 1242 O O . PHE A 1 155 ? 5.231 9.415 -0.080 1.00 93.94 155 PHE A O 1
ATOM 1249 N N . SER A 1 156 ? 4.456 8.347 -1.925 1.00 91.44 156 SER A N 1
ATOM 1250 C CA . SER A 1 156 ? 5.741 8.078 -2.590 1.00 91.44 156 SER A CA 1
ATOM 1251 C C . SER A 1 156 ? 6.858 7.597 -1.638 1.00 91.44 156 SER A C 1
ATOM 1253 O O . SER A 1 156 ? 8.035 7.947 -1.770 1.00 91.44 156 SER A O 1
ATOM 1255 N N . SER A 1 157 ? 6.477 6.811 -0.633 1.00 93.69 157 SER A N 1
ATOM 1256 C CA . SER A 1 157 ? 7.350 6.300 0.421 1.00 93.69 157 SER A CA 1
ATOM 1257 C C . SER A 1 157 ? 6.927 4.889 0.809 1.00 93.69 157 SER A C 1
ATOM 1259 O O . SER A 1 157 ? 5.753 4.532 0.737 1.00 93.69 157 SER A O 1
ATOM 1261 N N . ASN A 1 158 ? 7.883 4.105 1.278 1.00 96.00 158 ASN A N 1
ATOM 1262 C CA . ASN A 1 158 ? 7.610 2.865 1.975 1.00 96.00 158 ASN A CA 1
ATOM 1263 C C . ASN A 1 158 ? 7.412 3.164 3.462 1.00 96.00 15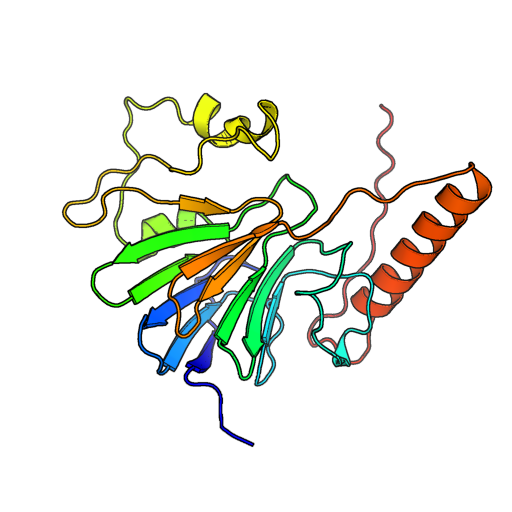8 ASN A C 1
ATOM 1265 O O . ASN A 1 158 ? 8.175 3.926 4.055 1.00 96.00 158 ASN A O 1
ATOM 1269 N N . LEU A 1 159 ? 6.392 2.562 4.060 1.00 97.62 159 LEU A N 1
ATOM 1270 C CA . LEU A 1 159 ? 6.225 2.490 5.504 1.00 97.62 159 LEU A CA 1
ATOM 1271 C C . LEU A 1 159 ? 6.768 1.132 5.957 1.00 97.62 159 LEU A C 1
ATOM 1273 O O . LEU A 1 159 ? 6.265 0.098 5.533 1.00 97.62 159 LEU A O 1
ATOM 1277 N N . ILE A 1 160 ? 7.813 1.135 6.773 1.00 97.50 160 ILE A N 1
ATOM 1278 C CA . ILE A 1 160 ? 8.548 -0.057 7.192 1.00 97.50 160 ILE A CA 1
ATOM 1279 C C . ILE A 1 160 ? 8.312 -0.267 8.679 1.00 97.50 160 ILE A C 1
ATOM 1281 O O . ILE A 1 160 ? 8.598 0.623 9.475 1.00 97.50 160 ILE A O 1
ATOM 1285 N N . LEU A 1 161 ? 7.812 -1.441 9.046 1.00 97.25 161 LEU A N 1
ATOM 1286 C CA . LEU A 1 161 ? 7.769 -1.908 10.424 1.00 97.25 161 LEU A CA 1
ATOM 1287 C C . LEU A 1 161 ? 8.808 -3.014 10.598 1.00 97.25 161 LEU A C 1
ATOM 1289 O O . LEU A 1 161 ? 8.733 -4.040 9.927 1.00 97.25 161 LEU A O 1
ATOM 1293 N N . ASN A 1 162 ? 9.761 -2.807 11.496 1.00 94.62 162 ASN A N 1
ATOM 1294 C CA . ASN A 1 162 ? 10.805 -3.773 11.830 1.00 94.62 162 ASN A CA 1
ATOM 1295 C C . ASN A 1 162 ? 11.109 -3.735 13.340 1.00 94.62 162 ASN A C 1
ATOM 1297 O O . ASN A 1 162 ? 10.366 -3.129 14.115 1.00 94.62 162 ASN A O 1
ATOM 1301 N N . GLY A 1 163 ? 12.193 -4.390 13.770 1.00 88.81 163 GLY A N 1
ATOM 1302 C CA . GLY A 1 163 ? 12.615 -4.420 15.177 1.00 88.81 163 GLY A CA 1
ATOM 1303 C C . GLY A 1 163 ? 12.894 -3.043 15.798 1.00 88.81 163 GLY A C 1
ATOM 1304 O O . GLY A 1 163 ? 12.746 -2.889 17.009 1.00 88.81 163 GLY A O 1
ATOM 1305 N N . ASP A 1 164 ? 13.212 -2.037 14.979 1.00 90.88 164 ASP A N 1
ATOM 1306 C CA . ASP A 1 164 ? 13.468 -0.660 15.419 1.00 90.88 164 ASP A CA 1
ATOM 1307 C C . ASP A 1 164 ? 12.187 0.191 15.477 1.00 90.88 164 ASP A C 1
ATOM 1309 O O . ASP A 1 164 ? 12.225 1.367 15.843 1.00 90.88 164 ASP A O 1
ATOM 1313 N N . GLY A 1 165 ? 11.043 -0.374 15.085 1.00 93.31 165 GLY A N 1
ATOM 1314 C CA . GLY A 1 165 ? 9.750 0.297 15.058 1.00 93.31 165 GLY A CA 1
ATOM 1315 C C . GLY A 1 165 ? 9.286 0.677 13.653 1.00 93.31 165 GLY A C 1
ATOM 1316 O O . GLY A 1 165 ? 9.583 -0.000 12.670 1.00 93.31 165 GLY A O 1
ATOM 1317 N N . LEU A 1 166 ? 8.473 1.734 13.581 1.00 96.25 166 LEU A N 1
ATOM 1318 C CA . LEU A 1 166 ? 7.790 2.167 12.363 1.00 96.25 166 LEU A CA 1
ATOM 1319 C C . LEU A 1 166 ? 8.499 3.369 11.730 1.00 96.25 166 LEU A C 1
ATOM 1321 O O . LEU A 1 166 ? 8.568 4.435 12.341 1.00 96.25 166 LEU A O 1
ATOM 1325 N N . HIS A 1 167 ? 8.934 3.220 10.481 1.00 95.25 167 HIS A N 1
ATOM 1326 C CA . HIS A 1 167 ? 9.739 4.203 9.753 1.00 95.25 167 HIS A CA 1
ATOM 1327 C C . HIS A 1 167 ? 9.146 4.499 8.379 1.00 95.25 167 HIS A C 1
ATOM 1329 O O . HIS A 1 167 ? 8.674 3.598 7.693 1.00 95.25 167 HIS A O 1
ATOM 1335 N N . GLN A 1 168 ? 9.202 5.755 7.937 1.00 94.81 168 GLN A N 1
ATOM 1336 C CA . GLN A 1 168 ? 8.862 6.129 6.562 1.00 94.81 168 GLN A CA 1
ATOM 1337 C C . GLN A 1 168 ? 10.150 6.371 5.769 1.00 94.81 168 GLN A C 1
ATOM 1339 O O . GLN A 1 168 ? 10.951 7.227 6.141 1.00 94.81 168 GLN A O 1
ATOM 1344 N N . VAL A 1 169 ? 10.330 5.655 4.659 1.00 93.25 169 VAL A N 1
ATOM 1345 C CA . VAL A 1 169 ? 11.511 5.753 3.789 1.00 93.25 169 VAL A CA 1
ATOM 1346 C C . VAL A 1 169 ? 11.084 6.165 2.376 1.00 93.25 169 VAL A C 1
ATOM 1348 O O . VAL A 1 169 ? 10.225 5.500 1.793 1.00 93.25 169 VAL A O 1
ATOM 1351 N N . PRO A 1 170 ? 11.644 7.240 1.789 1.00 91.00 170 PRO A N 1
ATOM 1352 C CA . PRO A 1 170 ? 11.359 7.621 0.405 1.00 91.00 170 PRO A CA 1
ATOM 1353 C C . PRO A 1 170 ? 11.682 6.493 -0.582 1.00 91.00 170 PRO A C 1
ATOM 1355 O O . PRO A 1 170 ? 12.705 5.827 -0.443 1.00 91.00 170 PRO A O 1
ATOM 1358 N N . ARG A 1 171 ? 10.828 6.290 -1.593 1.00 87.50 171 ARG A N 1
ATOM 1359 C CA . ARG A 1 171 ? 10.980 5.175 -2.548 1.00 87.50 171 ARG A CA 1
ATOM 1360 C C . ARG A 1 171 ? 12.032 5.402 -3.627 1.00 87.50 171 ARG A C 1
ATOM 1362 O O . ARG A 1 171 ? 12.750 4.474 -3.974 1.00 87.50 171 ARG A O 1
ATOM 1369 N N . SER A 1 172 ? 12.122 6.611 -4.172 1.00 74.81 172 SER A N 1
ATOM 1370 C CA . SER A 1 172 ? 13.018 6.910 -5.291 1.00 74.81 172 SER A CA 1
ATOM 1371 C C . SER A 1 172 ? 13.920 8.091 -4.981 1.00 74.81 172 SER A C 1
ATOM 1373 O O . SER A 1 172 ? 13.476 9.100 -4.428 1.00 74.81 172 SER A O 1
ATOM 1375 N N . GLN A 1 173 ? 15.169 7.986 -5.420 1.00 67.50 173 GLN A N 1
ATOM 1376 C CA . GLN A 1 173 ? 16.095 9.107 -5.491 1.00 67.50 173 GLN A CA 1
ATOM 1377 C C . GLN A 1 173 ? 16.076 9.705 -6.906 1.00 67.50 173 GLN A C 1
ATOM 1379 O O . GLN A 1 173 ? 15.823 8.978 -7.870 1.00 67.50 173 GLN A O 1
ATOM 1384 N N . PRO A 1 174 ? 16.342 11.011 -7.068 1.00 67.38 174 PRO A N 1
ATOM 1385 C CA . PRO A 1 174 ? 16.409 11.633 -8.385 1.00 67.38 174 PRO A CA 1
ATOM 1386 C C . PRO A 1 174 ? 17.433 10.929 -9.289 1.00 67.38 174 PRO A C 1
ATOM 1388 O O . PRO A 1 174 ? 18.608 10.817 -8.936 1.00 67.38 174 PRO A O 1
ATOM 1391 N N . ARG A 1 175 ? 17.008 10.488 -10.479 1.00 75.69 175 ARG A N 1
ATOM 1392 C CA . ARG A 1 175 ? 17.918 9.974 -11.512 1.00 75.69 175 ARG A CA 1
ATOM 1393 C C . ARG A 1 175 ? 18.491 11.124 -12.338 1.00 75.69 175 ARG A C 1
ATOM 1395 O O . ARG A 1 175 ? 17.755 11.960 -12.856 1.00 75.69 175 ARG A O 1
ATOM 1402 N N . GLY A 1 176 ? 19.810 11.128 -12.518 1.00 80.38 176 GLY A N 1
ATOM 1403 C CA . GLY A 1 176 ? 20.470 12.025 -13.464 1.00 80.38 176 GLY A CA 1
ATOM 1404 C C . GLY A 1 176 ? 20.259 11.553 -14.904 1.00 80.38 176 GLY A C 1
ATOM 1405 O O . GLY A 1 176 ? 20.816 10.532 -15.308 1.00 80.38 176 GLY A O 1
ATOM 1406 N N . ILE A 1 177 ? 19.481 12.303 -15.683 1.00 90.56 177 ILE A N 1
ATOM 1407 C CA . ILE A 1 177 ? 19.295 12.080 -17.122 1.00 90.56 177 ILE A CA 1
ATOM 1408 C C . ILE A 1 177 ? 20.239 13.019 -17.871 1.00 90.56 177 ILE A C 1
ATOM 1410 O O . ILE A 1 177 ? 20.164 14.235 -17.715 1.00 90.56 177 ILE A O 1
ATOM 1414 N N . LYS A 1 178 ? 21.147 12.458 -18.672 1.00 92.19 178 LYS A N 1
ATOM 1415 C CA . LYS A 1 178 ? 22.204 13.214 -19.359 1.00 92.19 178 LYS A CA 1
ATOM 1416 C C . LYS A 1 178 ? 21.768 13.747 -20.720 1.00 92.19 178 LYS A C 1
ATOM 1418 O O . LYS A 1 178 ? 22.253 14.790 -21.144 1.00 92.19 178 LYS A O 1
ATOM 1423 N N . ASN A 1 179 ? 20.912 13.012 -21.427 1.00 94.94 179 ASN A N 1
ATOM 1424 C CA . ASN A 1 179 ? 20.470 13.359 -22.775 1.00 94.94 179 ASN A CA 1
ATOM 1425 C C . ASN A 1 179 ? 19.107 12.729 -23.113 1.00 94.94 179 ASN A C 1
ATOM 1427 O O . ASN A 1 179 ? 18.574 11.899 -22.372 1.00 94.94 179 ASN A O 1
ATOM 1431 N N . PHE A 1 180 ? 18.548 13.149 -24.248 1.00 95.56 180 PHE A N 1
ATOM 1432 C CA . PHE A 1 180 ? 17.238 12.707 -24.722 1.00 95.56 180 PHE A CA 1
ATOM 1433 C C . PHE A 1 180 ? 17.185 11.210 -25.067 1.00 95.56 180 PHE A C 1
ATOM 1435 O O . PHE A 1 180 ? 16.190 10.552 -24.782 1.00 95.56 180 PHE A O 1
ATOM 1442 N N . GLU A 1 181 ? 18.255 10.651 -25.632 1.00 96.50 181 GLU A N 1
ATOM 1443 C CA . GLU A 1 181 ? 18.319 9.225 -25.973 1.00 96.50 181 GLU A CA 1
ATOM 1444 C C . GLU A 1 181 ? 18.219 8.346 -24.720 1.00 96.50 181 GLU A C 1
ATOM 1446 O O . GLU A 1 181 ? 17.437 7.396 -24.677 1.00 96.50 181 GLU A O 1
ATOM 1451 N N . GLN A 1 182 ? 18.942 8.716 -23.659 1.00 94.38 182 GLN A N 1
ATOM 1452 C CA . GLN A 1 182 ? 18.860 8.049 -22.366 1.00 94.38 182 GLN A CA 1
ATOM 1453 C C . GLN A 1 182 ? 17.443 8.141 -21.792 1.00 94.38 182 GLN A C 1
ATOM 1455 O O . GLN A 1 182 ? 16.909 7.138 -21.329 1.00 94.38 182 GLN A O 1
ATOM 1460 N N . TYR A 1 183 ? 16.819 9.320 -21.839 1.00 93.88 183 TYR A N 1
ATOM 1461 C CA . TYR A 1 183 ? 15.437 9.507 -21.393 1.00 93.88 183 TYR A CA 1
ATOM 1462 C C . TYR A 1 183 ? 14.456 8.585 -22.131 1.00 93.88 183 TYR A C 1
ATOM 1464 O O . TYR A 1 183 ? 13.686 7.865 -21.495 1.00 93.88 183 TYR A O 1
ATOM 1472 N N . LEU A 1 184 ? 14.517 8.570 -23.465 1.00 95.31 184 LEU A N 1
ATOM 1473 C CA . LEU A 1 184 ? 13.628 7.761 -24.297 1.00 95.31 184 LEU A CA 1
ATOM 1474 C C . LEU A 1 184 ? 13.829 6.261 -24.053 1.00 95.31 184 LEU A C 1
ATOM 1476 O O . LEU A 1 184 ? 12.855 5.510 -23.975 1.00 95.31 184 LEU A O 1
ATOM 1480 N N . SER A 1 185 ? 15.084 5.834 -23.897 1.00 94.56 185 SER A N 1
ATOM 1481 C CA . SER A 1 185 ? 15.433 4.452 -23.570 1.00 94.56 185 SER A CA 1
ATOM 1482 C C . SER A 1 185 ? 14.859 4.034 -22.214 1.00 94.56 185 SER A C 1
ATOM 1484 O O . SER A 1 185 ? 14.197 3.001 -22.126 1.00 94.56 185 SER A O 1
ATOM 1486 N N . LEU A 1 186 ? 15.004 4.874 -21.181 1.00 92.94 186 LEU A N 1
ATOM 1487 C CA . LEU A 1 186 ? 14.463 4.611 -19.844 1.00 92.94 186 LEU A CA 1
ATOM 1488 C C . LEU A 1 186 ? 12.938 4.455 -19.853 1.00 92.94 186 LEU A C 1
ATOM 1490 O O . LEU A 1 186 ? 12.420 3.516 -19.253 1.00 92.94 186 LEU A O 1
ATOM 1494 N N . ILE A 1 187 ? 12.220 5.336 -20.554 1.00 93.06 187 ILE A N 1
ATOM 1495 C CA . ILE A 1 187 ? 10.759 5.234 -20.676 1.00 93.06 187 ILE A CA 1
ATOM 1496 C C . ILE A 1 187 ? 10.364 3.965 -21.421 1.00 93.06 187 ILE A C 1
ATOM 1498 O O . ILE A 1 187 ? 9.489 3.232 -20.964 1.00 93.06 187 ILE A O 1
ATOM 1502 N N . SER A 1 188 ? 11.005 3.691 -22.557 1.00 95.19 188 SER A N 1
ATOM 1503 C CA . SER A 1 188 ? 10.672 2.528 -23.385 1.00 95.19 188 SER A CA 1
ATOM 1504 C C . SER A 1 188 ? 10.893 1.220 -22.623 1.00 95.19 188 SER A C 1
ATOM 1506 O O . SER A 1 188 ? 10.058 0.318 -22.694 1.00 95.19 188 SER A O 1
ATOM 1508 N N . GLN A 1 189 ? 11.976 1.136 -21.847 1.00 95.06 189 GLN A N 1
ATOM 1509 C CA . GLN A 1 189 ? 12.265 0.003 -20.969 1.00 95.06 189 GLN A CA 1
ATOM 1510 C C . GLN A 1 189 ? 11.221 -0.123 -19.859 1.00 95.06 189 GLN A C 1
ATOM 1512 O O . GLN A 1 189 ? 10.618 -1.183 -19.729 1.00 95.06 189 GLN A O 1
ATOM 1517 N N . ALA A 1 190 ? 10.944 0.954 -19.117 1.00 93.81 190 ALA A N 1
ATOM 1518 C CA . ALA A 1 190 ? 9.964 0.925 -18.034 1.00 93.81 190 ALA A CA 1
ATOM 1519 C C . ALA A 1 190 ? 8.572 0.504 -18.533 1.00 93.81 190 ALA A C 1
ATOM 1521 O O . ALA A 1 190 ? 7.952 -0.383 -17.954 1.00 93.81 190 ALA A O 1
ATOM 1522 N N . LEU A 1 191 ? 8.101 1.074 -19.648 1.00 94.00 191 LEU A N 1
ATOM 1523 C CA . LEU A 1 191 ? 6.812 0.718 -20.248 1.00 94.00 191 LEU A CA 1
ATOM 1524 C C . LEU A 1 191 ? 6.770 -0.737 -20.729 1.00 94.00 191 LEU A C 1
ATOM 1526 O O . LEU A 1 191 ? 5.737 -1.392 -20.591 1.00 94.00 191 LEU A O 1
ATOM 1530 N N . THR A 1 192 ? 7.877 -1.251 -21.273 1.00 95.44 192 THR A N 1
ATOM 1531 C CA . THR A 1 192 ? 7.981 -2.660 -21.679 1.00 95.44 192 THR A CA 1
ATOM 1532 C C . THR A 1 192 ? 7.881 -3.575 -20.462 1.00 95.44 192 THR A C 1
ATOM 1534 O O . THR A 1 192 ? 7.020 -4.452 -20.444 1.00 95.44 192 THR A O 1
ATOM 1537 N N . SER A 1 193 ? 8.659 -3.310 -19.409 1.00 96.12 193 SER A N 1
ATOM 1538 C CA . SER A 1 193 ? 8.626 -4.092 -18.168 1.00 96.12 193 SER A CA 1
ATOM 1539 C C . SER A 1 193 ? 7.260 -4.037 -17.483 1.00 96.12 193 SER A C 1
ATOM 1541 O O . SER A 1 193 ? 6.738 -5.064 -17.056 1.00 96.12 193 SER A O 1
ATOM 1543 N N . ILE A 1 194 ? 6.631 -2.858 -17.426 1.00 95.38 194 ILE A N 1
ATOM 1544 C CA . ILE A 1 194 ? 5.275 -2.697 -16.881 1.00 95.38 194 ILE A CA 1
ATOM 1545 C C . ILE A 1 194 ? 4.277 -3.506 -17.701 1.00 95.38 194 ILE A C 1
ATOM 1547 O O . ILE A 1 194 ? 3.417 -4.171 -17.123 1.00 95.38 194 ILE A O 1
ATOM 1551 N N . LYS A 1 195 ? 4.373 -3.476 -19.036 1.00 95.38 195 LYS A N 1
ATOM 1552 C CA . LYS A 1 195 ? 3.512 -4.277 -19.908 1.00 95.38 195 LYS A CA 1
ATOM 1553 C C . LYS A 1 195 ? 3.680 -5.760 -19.606 1.00 95.38 195 LYS A C 1
ATOM 1555 O O . LYS A 1 195 ? 2.683 -6.410 -19.315 1.00 95.38 195 LYS A O 1
ATOM 1560 N N . GLU A 1 196 ? 4.906 -6.274 -19.635 1.00 96.31 196 GLU A N 1
ATOM 1561 C CA . GLU A 1 196 ? 5.217 -7.682 -19.356 1.00 96.31 196 GLU A CA 1
ATOM 1562 C C . GLU A 1 196 ? 4.709 -8.123 -17.982 1.00 96.31 196 GLU A C 1
ATOM 1564 O O . GLU A 1 196 ? 4.085 -9.177 -17.858 1.00 96.31 196 GLU A O 1
ATOM 1569 N N . ASN A 1 197 ? 4.899 -7.285 -16.963 1.00 97.25 197 ASN A N 1
ATOM 1570 C CA . ASN A 1 197 ? 4.358 -7.510 -15.632 1.00 97.25 197 ASN A CA 1
ATOM 1571 C C . ASN A 1 197 ? 2.821 -7.564 -15.654 1.00 97.25 197 ASN A C 1
ATOM 1573 O O . ASN A 1 197 ? 2.239 -8.507 -15.122 1.00 97.25 197 ASN A O 1
ATOM 1577 N N . SER A 1 198 ? 2.167 -6.589 -16.290 1.00 95.25 198 SER A N 1
ATOM 1578 C CA . SER A 1 198 ? 0.704 -6.424 -16.320 1.00 95.25 198 SER A CA 1
ATOM 1579 C C . SER A 1 198 ? -0.023 -7.593 -16.989 1.00 95.25 198 SER A C 1
ATOM 1581 O O . SER A 1 198 ? -1.101 -7.976 -16.538 1.00 95.25 198 SER A O 1
ATOM 1583 N N . ILE A 1 199 ? 0.563 -8.176 -18.041 1.00 95.88 199 ILE A N 1
ATOM 1584 C CA . ILE A 1 199 ? -0.013 -9.314 -18.784 1.00 95.88 199 ILE A CA 1
ATOM 1585 C C . ILE A 1 199 ? 0.628 -10.660 -18.425 1.00 95.88 199 ILE A C 1
ATOM 1587 O O . ILE A 1 199 ? 0.446 -11.639 -19.149 1.00 95.88 199 ILE A O 1
ATOM 1591 N N . SER A 1 200 ? 1.410 -10.720 -17.344 1.00 96.50 200 SER A N 1
ATOM 1592 C CA . SER A 1 200 ? 2.092 -11.949 -16.946 1.00 96.50 200 SER A CA 1
ATOM 1593 C C . SER A 1 200 ? 1.098 -13.089 -16.717 1.00 96.50 200 SER A C 1
ATOM 1595 O O . SER A 1 200 ? 0.096 -12.924 -16.026 1.00 96.50 200 SER A O 1
ATOM 1597 N N . HIS A 1 201 ? 1.421 -14.276 -17.232 1.00 94.62 201 HIS A N 1
ATOM 1598 C CA . HIS A 1 201 ? 0.627 -15.494 -17.036 1.00 94.62 201 HIS A CA 1
ATOM 1599 C C . HIS A 1 201 ? 0.626 -15.971 -15.577 1.00 94.62 201 HIS A C 1
ATOM 1601 O O . HIS A 1 201 ? -0.196 -16.800 -15.202 1.00 94.62 201 HIS A O 1
ATOM 1607 N N . SER A 1 202 ? 1.554 -15.465 -14.760 1.00 94.56 202 SER A N 1
ATOM 1608 C CA . SER A 1 202 ? 1.611 -15.747 -13.326 1.00 94.56 202 SER A CA 1
ATOM 1609 C C . SER A 1 202 ? 0.609 -14.925 -12.511 1.00 94.56 202 SER A C 1
ATOM 1611 O O . SER A 1 202 ? 0.393 -15.254 -11.350 1.00 94.56 202 SER A O 1
ATOM 1613 N N . ARG A 1 203 ? 0.008 -13.873 -13.087 1.00 95.44 203 ARG A N 1
ATOM 1614 C CA . ARG A 1 203 ? -1.051 -13.099 -12.428 1.00 95.44 203 ARG A CA 1
ATOM 1615 C C . ARG A 1 203 ? -2.325 -13.916 -12.325 1.00 95.44 203 ARG A C 1
ATOM 1617 O O . ARG A 1 203 ? -2.728 -14.561 -13.291 1.00 95.44 203 ARG A O 1
ATOM 1624 N N . GLN A 1 204 ? -3.016 -13.797 -11.196 1.00 93.62 204 GLN A N 1
ATOM 1625 C CA . GLN A 1 204 ? -4.386 -14.295 -11.086 1.00 93.62 204 GLN A CA 1
ATOM 1626 C C . GLN A 1 204 ? -5.335 -13.440 -11.935 1.00 93.62 204 GLN A C 1
ATOM 1628 O O . GLN A 1 204 ? -6.320 -13.943 -12.481 1.00 93.62 204 GLN A O 1
ATOM 1633 N N . HIS A 1 205 ? -5.013 -12.151 -12.088 1.00 92.00 205 HIS A N 1
ATOM 1634 C CA . HIS A 1 205 ? -5.808 -11.188 -12.836 1.00 92.00 205 HIS A CA 1
ATOM 1635 C C . HIS A 1 205 ? -4.941 -10.391 -13.828 1.00 92.00 205 HIS A C 1
ATOM 1637 O O . HIS A 1 205 ? -4.588 -9.238 -13.561 1.00 92.00 205 HIS A O 1
ATOM 1643 N N . PRO A 1 206 ? -4.595 -10.971 -14.997 1.00 93.19 206 PRO A N 1
ATOM 1644 C CA . PRO A 1 206 ? -3.909 -10.240 -16.058 1.00 93.19 206 PRO A CA 1
ATOM 1645 C C . PRO A 1 206 ? -4.686 -8.986 -16.473 1.00 93.19 206 PRO A C 1
ATOM 1647 O O . PRO A 1 206 ? -5.907 -9.010 -16.651 1.00 93.19 206 PRO A O 1
ATOM 1650 N N . MET A 1 207 ? -3.971 -7.878 -16.634 1.00 92.62 207 MET A N 1
ATOM 1651 C CA . MET A 1 207 ? -4.566 -6.572 -16.899 1.00 92.62 207 MET A CA 1
ATOM 1652 C C . MET A 1 207 ? -4.683 -6.311 -18.399 1.00 92.62 207 MET A C 1
ATOM 1654 O O . MET A 1 207 ? -3.803 -6.662 -19.183 1.00 92.62 207 MET A O 1
ATOM 1658 N N . THR A 1 208 ? -5.745 -5.617 -18.804 1.00 87.31 208 THR A N 1
ATOM 1659 C CA . THR A 1 208 ? -5.819 -5.039 -20.152 1.00 87.31 208 THR A CA 1
ATOM 1660 C C . THR A 1 208 ? -5.225 -3.637 -20.124 1.00 87.31 208 THR A C 1
ATOM 1662 O O . THR A 1 208 ? -5.639 -2.802 -19.322 1.00 87.31 208 THR A O 1
ATOM 1665 N N . ILE A 1 209 ? -4.254 -3.379 -20.996 1.00 83.31 209 ILE A N 1
ATOM 1666 C CA . ILE A 1 209 ? -3.570 -2.088 -21.062 1.00 83.31 209 ILE A CA 1
ATOM 1667 C C . ILE A 1 209 ? -4.362 -1.162 -21.978 1.00 83.31 209 ILE A C 1
ATOM 1669 O O . ILE A 1 209 ? -4.522 -1.445 -23.166 1.00 83.31 209 ILE A O 1
ATOM 1673 N N . TYR A 1 210 ? -4.810 -0.039 -21.427 1.00 81.75 210 TYR A N 1
ATOM 1674 C CA . TYR A 1 210 ? -5.451 1.031 -22.179 1.00 81.75 210 TYR A CA 1
ATOM 1675 C C . TYR A 1 210 ? -4.546 2.258 -22.195 1.00 81.75 210 TYR A C 1
ATOM 1677 O O . TYR A 1 210 ? -3.978 2.643 -21.176 1.00 81.75 210 TYR A O 1
ATOM 1685 N N . SER A 1 211 ? -4.422 2.874 -23.366 1.00 72.06 211 SER A N 1
ATOM 1686 C CA . SER A 1 211 ? -3.782 4.173 -23.539 1.00 72.06 211 SER A CA 1
ATOM 1687 C C . SER A 1 211 ? -4.877 5.215 -23.722 1.00 72.06 211 SER A C 1
ATOM 1689 O O . SER A 1 211 ? -5.725 5.073 -24.605 1.00 72.06 211 SER A O 1
ATOM 1691 N N . THR A 1 212 ? -4.877 6.249 -22.887 1.00 68.38 212 THR A N 1
ATOM 1692 C CA . THR A 1 212 ? -5.727 7.424 -23.085 1.00 68.38 212 THR A CA 1
ATOM 1693 C C . THR A 1 212 ? -4.906 8.515 -23.754 1.00 68.38 212 THR A C 1
ATOM 1695 O O . THR A 1 212 ? -3.919 8.985 -23.188 1.00 68.38 212 THR A O 1
ATOM 1698 N N . LEU A 1 213 ? -5.324 8.953 -24.940 1.00 55.00 213 LEU A N 1
ATOM 1699 C CA . LEU A 1 213 ? -4.819 10.185 -25.538 1.00 55.00 213 LEU A CA 1
ATOM 1700 C C . LEU A 1 213 ? -5.606 11.349 -24.929 1.00 55.00 213 LEU A C 1
ATOM 1702 O O . LEU A 1 213 ? -6.747 11.594 -25.311 1.00 55.00 213 LEU A O 1
ATOM 1706 N N . SER A 1 214 ? -5.018 12.033 -23.948 1.00 57.66 214 SER A N 1
ATOM 1707 C CA . SER A 1 214 ? -5.519 13.345 -23.531 1.00 57.66 214 SER A CA 1
ATOM 1708 C C . SER A 1 214 ? -5.197 14.349 -24.636 1.00 57.66 214 SER A C 1
ATOM 1710 O O . SER A 1 214 ? -4.061 14.391 -25.110 1.00 57.66 214 SER A O 1
ATOM 1712 N N . THR A 1 215 ? -6.177 15.142 -25.068 1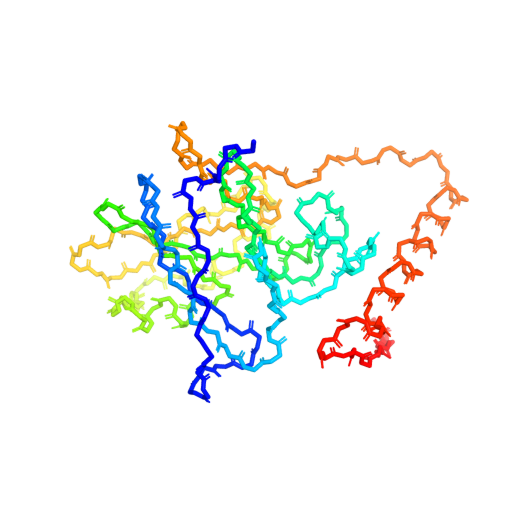.00 50.31 215 THR A N 1
ATOM 1713 C CA . THR A 1 215 ? -5.979 16.168 -26.106 1.00 50.31 215 THR A CA 1
ATOM 1714 C C . THR A 1 215 ? -5.253 17.416 -25.605 1.00 50.31 215 THR A C 1
ATOM 1716 O O . THR A 1 215 ? -4.939 18.277 -26.425 1.00 50.31 215 THR A O 1
ATOM 1719 N N . GLY A 1 216 ? -4.953 17.494 -24.302 1.00 41.25 216 GLY A N 1
ATOM 1720 C CA . GLY A 1 216 ? -4.528 18.739 -23.657 1.00 41.25 216 GLY A CA 1
ATOM 1721 C C . GLY A 1 216 ? -5.711 19.653 -23.385 1.00 41.25 216 GLY A C 1
ATOM 1722 O O . GLY A 1 216 ? -6.576 19.787 -24.281 1.00 41.25 216 GLY A O 1
#

Organism: NCBI:txid412755

Solvent-accessible surface area (backbone atoms only — not comparable to full-atom values): 12165 Å² total; per-residue (Å²): 132,74,75,32,61,57,41,75,44,77,43,82,36,92,87,43,57,67,53,35,41,41,35,42,36,47,68,85,42,43,68,27,44,26,45,26,14,53,80,48,46,80,60,86,48,37,38,39,26,70,43,22,48,48,66,58,93,72,67,54,54,82,78,39,74,54,24,46,40,40,34,39,40,57,43,66,74,33,39,37,37,31,28,11,60,75,70,82,50,42,30,36,32,37,64,49,96,67,30,36,40,41,19,64,34,68,70,56,51,30,64,78,70,68,39,37,77,50,90,87,54,67,59,65,62,60,72,52,22,56,80,69,31,95,91,60,35,68,45,65,40,84,47,45,48,98,82,36,79,47,33,36,53,36,60,44,19,32,42,35,41,32,93,93,42,81,47,81,42,76,62,72,77,91,78,90,74,89,48,69,67,60,49,53,49,53,51,54,50,42,54,48,31,27,48,54,28,33,56,28,86,86,47,94,69,57,52,84,90,80,84,82,85,77,88,121

pLDDT: mean 92.35, std 9.91, range [40.09, 98.75]